Protein 6XO2 (pdb70)

Solvent-accessible surface area: 13518 Å² total; per-residue (Å²): 82,22,8,64,84,51,145,48,69,84,153,128,41,153,43,93,37,29,22,18,75,1,0,67,2,63,32,50,21,0,52,133,19,24,112,26,109,17,74,0,10,0,0,4,2,31,99,6,43,2,24,0,19,40,0,0,3,0,14,1,1,0,23,48,5,61,130,87,28,116,4,129,135,44,40,42,0,2,1,36,15,38,28,21,3,0,3,0,0,0,9,0,2,59,65,45,48,8,74,10,24,0,0,5,3,111,1,30,44,114,63,58,15,115,72,4,91,78,56,61,5,82,36,51,94,17,89,43,97,86,18,138,116,73,78,49,33,87,75,0,76,39,19,1,64,120,37,0,101,134,34,80,59,117,75,110,6,23,44,2,38,25,128,120,30,113,30,10,47,51,0,8,59,62,2,1,0,20,6,0,58,157,81,6,140,30,110,2,40,0,0,0,3,18,24,41,49,12,4,13,23,76,1,0,8,110,29,0,90,96,104,30,104,127,4,89,2,10,20,6,24,28,119,95,169,82,23,33,80,164,120,63,57,21,42,9,27,82,130,53,2,105,86,30,66,125,51,0,29,111,105,23,67,29,110,0,0,72,22,0,0,5,3,0,2,0,0,7,76,8,24,136,60,64,126,23,86,195,84,4,41,0,0,0,0,0,13,1,11,4,145,29,67,119

InterPro domains:
  IPR001926 Tryptophan synthase beta chain-like, PALP domain [PF00291] (18-313)
  IPR036052 Tryptophan synthase beta chain-like, PALP domain superfamily [G3DSA:3.40.50.1100] (18-318)
  IPR036052 Tryptophan synthase beta chain-like, PALP domain superfamily [G3DSA:3.40.50.1100] (53-162)
  IPR036052 Tryptophan synthase beta chain-like, PALP domain superfamily [SSF53686] (7-319)
  IPR050214 Cysteine synthase/Cystathionine beta-synthase [PTHR10314] (15-318)

B-factor: mean 33.14, std 12.73, range [18.69, 103.15]

Organism: Tetranychus urticae (NCBI:txid32264)

Foldseek 3Di:
DLFFPDPDDVPPDDDPFLLVQQFPFDWAWLCQLPVDDATEIEGQQCSRPLGFNLLLLLLQVVVVCVVVVNADQQFAEEEEDLDDNLLNVLRNCLVRNHAYEYEYEPLEDVLSCVSNVVSRYNYHHFYADPAHNVGHDPVSSVRRVVVRVVVCVVRVGHYDDLLPDPSNLVSQLRGVQVSVCVNVVNAAQEEEAFDQSCSNQVNNVVNNCVSPVNRHYEHQAEPCPRGHDDPHYFYDYLVQLVVQCVVCCVRPVARADSRQSSFVSRQVCVRVVPPTDGNHYYYYYRGGGNVSDD

Nearest PDB structures (foldseek):
  6xo2-assembly1_A-2  TM=1.003E+00  e=3.718E-68  Tetranychus urticae
  5xeo-assembly1_B  TM=8.778E-01  e=4.259E-27  Fusobacterium nucleatum subsp. nucleatum ATCC 25586
  5xeo-assembly1_A  TM=8.882E-01  e=1.308E-26  Fusobacterium nucleatum subsp. nucleatum ATCC 25586
  3x43-assembly2_F  TM=8.990E-01  e=5.835E-26  Streptomyces lavendulae
  3x44-assembly1_A  TM=8.650E-01  e=2.439E-26  Streptomyces lavendulae

Sequence (294 aa):
QSMTESTVDRINGITPSALDLIGNTPLIALDRLWPGPGRLLAKCEFLNPTASLKDRSSYYMIAKAKESGQLKDGESVIEVTSGNQGGGIACVTAVMGHPFTVTMSKGNSPQRAIMMNALGANVILVDQVVTGKPGNVTADDVAAAEETAMKIREETNAYYVDQFNNPTNCLAHYETTGPEIWRQTNGRIDAFLVGCGTGGCFVGTSKFLKEKNPNVRCFVVEPEGPIAGCTNDSISVSDEEAIEYRKKLLGQKEGLFCGFTTGGNIAAAIKLLKSGQLPKDAWVVTILCDSGLKYP

CATH classification: 3.40.50.1100

Radius of gyration: 19.16 Å; Cα contacts (8 Å, |Δi|>4): 613; chains: 1; bounding box: 40×50×44 Å

Structure (mmCIF, N/CA/C/O backbone):
data_6XO2
#
_entry.id   6XO2
#
_cell.length_a   64.376
_cell.length_b   64.376
_cell.length_c   143.503
_cell.angle_alpha   90.000
_cell.angle_beta   90.000
_cell.angle_gamma   90.000
#
_symmetry.space_group_name_H-M   'P 41 21 2'
#
loop_
_entity.id
_entity.type
_entity.pdbx_description
1 polymer 'Beta-cyanoalanine synthase'
2 non-polymer "PYRIDOXAL-5'-PHOSPHATE"
3 non-polymer 'ACETATE ION'
4 water water
#
loop_
_atom_site.group_PDB
_atom_site.id
_atom_site.type_symbol
_atom_site.label_atom_id
_atom_site.label_alt_id
_atom_site.label_comp_id
_atom_site.label_asym_id
_atom_site.label_entity_id
_atom_site.label_seq_id
_atom_site.pdbx_PDB_ins_code
_atom_site.Cartn_x
_atom_site.Cartn_y
_atom_site.Cartn_z
_atom_site.occupancy
_atom_site.B_iso_or_equiv
_atom_site.auth_seq_id
_atom_site.auth_comp_id
_atom_site.auth_asym_id
_atom_site.auth_atom_id
_atom_site.pdbx_PDB_model_num
ATOM 1 N N . GLN A 1 1 ? 11.057 27.986 35.726 1.00 56.63 -1 GLN A N 1
ATOM 2 C CA . GLN A 1 1 ? 12.066 28.199 34.656 1.00 55.41 -1 GLN A CA 1
ATOM 3 C C . GLN A 1 1 ? 13.124 29.189 35.141 1.00 51.26 -1 GLN A C 1
ATOM 4 O O . GLN A 1 1 ? 12.978 30.384 34.877 1.00 45.22 -1 GLN A O 1
ATOM 10 N N . SER A 1 2 ? 14.204 28.683 35.736 1.00 43.01 0 SER A N 1
ATOM 11 C CA . SER A 1 2 ? 15.261 29.577 36.277 1.00 47.61 0 SER A CA 1
ATOM 12 C C . SER A 1 2 ? 15.918 30.399 35.161 1.00 45.32 0 SER A C 1
ATOM 13 O O . SER A 1 2 ? 16.435 31.469 35.461 1.00 46.13 0 SER A O 1
ATOM 16 N N . MET A 1 3 ? 15.874 29.895 33.932 1.00 45.32 1 MET A N 1
ATOM 17 C CA . MET A 1 3 ? 16.601 30.581 32.838 1.00 47.15 1 MET A CA 1
ATOM 18 C C . MET A 1 3 ? 15.726 31.598 32.099 1.00 50.45 1 MET A C 1
ATOM 19 O O . MET A 1 3 ? 16.291 32.600 31.645 1.00 47.23 1 MET A O 1
ATOM 24 N N . THR A 1 4 ? 14.418 31.346 31.973 1.00 52.12 2 THR A N 1
ATOM 25 C CA . THR A 1 4 ? 13.557 32.247 31.157 1.00 56.21 2 THR A CA 1
ATOM 26 C C . THR A 1 4 ? 12.554 33.058 31.984 1.00 63.16 2 THR A C 1
ATOM 27 O O . THR A 1 4 ? 12.503 34.279 31.795 1.00 61.81 2 THR A O 1
ATOM 31 N N . GLU A 1 5 ? 11.740 32.393 32.800 1.00 68.17 3 GLU A N 1
ATOM 32 C CA . GLU A 1 5 ? 10.719 33.102 33.618 1.00 81.77 3 GLU A CA 1
ATOM 33 C C . GLU A 1 5 ? 11.348 33.466 34.963 1.00 81.26 3 GLU A C 1
ATOM 34 O O . GLU A 1 5 ? 10.876 32.949 35.982 1.00 79.56 3 GLU A O 1
ATOM 36 N N . SER A 1 6 ? 12.327 34.370 34.972 1.00 81.06 4 SER A N 1
ATOM 37 C CA . SER A 1 6 ? 12.995 34.661 36.265 1.00 83.03 4 SER A CA 1
ATOM 38 C C . SER A 1 6 ? 12.923 36.130 36.678 1.00 71.96 4 SER A C 1
ATOM 39 O O . SER A 1 6 ? 13.180 37.011 35.848 1.00 79.22 4 SER A O 1
ATOM 42 N N . THR A 1 7 ? 12.612 36.326 37.956 1.00 58.40 5 THR A N 1
ATOM 43 C CA . THR A 1 7 ? 12.577 37.636 38.645 1.00 52.30 5 THR A CA 1
ATOM 44 C C . THR A 1 7 ? 13.846 37.759 39.498 1.00 40.51 5 THR A C 1
ATOM 45 O O . THR A 1 7 ? 13.919 38.685 40.297 1.00 45.73 5 THR A O 1
ATOM 49 N N . VAL A 1 8 ? 14.786 36.826 39.349 1.00 36.61 6 VAL A N 1
ATOM 50 C CA . VAL A 1 8 ? 16.055 36.862 40.131 1.00 32.42 6 VAL A CA 1
ATOM 51 C C . VAL A 1 8 ? 16.919 38.023 39.637 1.00 31.78 6 VAL A C 1
ATOM 52 O O . VAL A 1 8 ? 17.082 38.163 38.427 1.00 32.23 6 VAL A O 1
ATOM 56 N N . ASP A 1 9 ? 17.470 38.793 40.571 1.00 28.95 7 ASP A N 1
ATOM 57 C CA . ASP A 1 9 ? 18.374 39.925 40.254 1.00 29.94 7 ASP A CA 1
ATOM 58 C C . ASP A 1 9 ? 19.793 39.509 40.663 1.00 28.59 7 ASP A C 1
ATOM 59 O O . ASP A 1 9 ? 20.125 39.675 41.825 1.00 26.92 7 ASP A O 1
ATOM 64 N N . ARG A 1 10 ? 20.581 38.968 39.728 1.00 26.92 8 ARG A N 1
ATOM 65 C CA . ARG A 1 10 ? 21.925 38.456 40.060 1.00 25.70 8 ARG A CA 1
ATOM 66 C C . ARG A 1 10 ? 22.850 39.552 40.450 1.00 27.35 8 ARG A C 1
ATOM 67 O O . ARG A 1 10 ? 23.689 39.313 41.348 1.00 27.81 8 ARG A O 1
ATOM 75 N N . ILE A 1 11 ? 22.691 40.752 39.862 1.00 26.57 9 ILE A N 1
ATOM 76 C CA . ILE A 1 11 ? 23.630 41.832 40.122 1.00 28.00 9 ILE A CA 1
ATOM 77 C C . ILE A 1 11 ? 23.336 42.405 41.485 1.00 28.52 9 ILE A C 1
ATOM 78 O O . ILE A 1 11 ? 24.274 42.580 42.240 1.00 29.76 9 ILE A O 1
ATOM 83 N N . ASN A 1 12 ? 22.095 42.785 41.784 1.00 27.52 10 ASN A N 1
ATOM 84 C CA . ASN A 1 12 ? 21.790 43.622 42.952 1.00 29.06 10 ASN A CA 1
ATOM 85 C C . ASN A 1 12 ? 20.973 42.894 44.003 1.00 27.65 10 ASN A C 1
ATOM 86 O O . ASN A 1 12 ? 20.613 43.550 45.027 1.00 27.71 10 ASN A O 1
ATOM 91 N N . GLY A 1 13 ? 20.694 41.607 43.817 1.00 25.88 11 GLY A N 1
ATOM 92 C CA . GLY A 1 13 ? 19.960 40.864 44.808 1.00 26.70 11 GLY A CA 1
ATOM 93 C C . GLY A 1 13 ? 20.562 39.495 45.088 1.00 25.09 11 GLY A C 1
ATOM 94 O O . GLY A 1 13 ? 21.774 39.329 44.846 1.00 24.95 11 GLY A O 1
ATOM 95 N N . ILE A 1 14 ? 19.725 38.609 45.585 1.00 24.75 12 ILE A N 1
ATOM 96 C CA . ILE A 1 14 ? 20.162 37.264 46.017 1.00 24.73 12 ILE A CA 1
ATOM 97 C C . ILE A 1 14 ? 19.853 36.267 44.917 1.00 25.86 12 ILE A C 1
ATOM 98 O O . ILE A 1 14 ? 18.721 36.212 44.452 1.00 26.85 12 ILE A O 1
ATOM 103 N N . THR A 1 15 ? 20.819 35.407 44.625 1.00 22.32 13 THR A N 1
ATOM 104 C CA . THR A 1 15 ? 20.664 34.278 43.705 1.00 22.89 13 THR A CA 1
ATOM 105 C C . THR A 1 15 ? 20.215 33.048 44.512 1.00 23.17 13 THR A C 1
ATOM 106 O O . THR A 1 15 ? 20.921 32.605 45.439 1.00 22.72 13 THR A O 1
ATOM 110 N N . PRO A 1 16 ? 18.987 32.488 44.318 1.00 22.42 14 PRO A N 1
ATOM 111 C CA . PRO A 1 16 ? 18.469 31.472 45.206 1.00 23.20 14 PRO A CA 1
ATOM 112 C C . PRO A 1 16 ? 19.259 30.147 45.212 1.00 22.57 14 PRO A C 1
ATOM 113 O O . PRO A 1 16 ? 19.305 29.475 46.233 1.00 25.46 14 PRO A O 1
ATOM 117 N N . SER A 1 17 ? 19.773 29.699 44.058 1.00 22.51 15 SER A N 1
ATOM 118 C CA . SER A 1 17 ? 20.592 28.468 43.982 1.00 21.29 15 SER A CA 1
ATOM 119 C C . SER A 1 17 ? 21.493 28.522 42.721 1.00 19.81 15 SER A C 1
ATOM 120 O O . SER A 1 17 ? 21.346 29.443 41.897 1.00 20.91 15 SER A O 1
ATOM 123 N N . ALA A 1 18 ? 22.310 27.510 42.568 1.00 19.72 16 ALA A N 1
ATOM 124 C CA . ALA A 1 18 ? 23.210 27.430 41.381 1.00 21.25 16 ALA A CA 1
ATOM 125 C C . ALA A 1 18 ? 22.394 27.318 40.108 1.00 21.04 16 ALA A C 1
ATOM 126 O O . ALA A 1 18 ? 22.909 27.741 39.048 1.00 20.46 16 ALA A O 1
ATOM 128 N N . LEU A 1 19 ? 21.159 26.833 40.151 1.00 21.62 17 LEU A N 1
ATOM 129 C CA . LEU A 1 19 ? 20.321 26.811 38.937 1.00 22.71 17 LEU A CA 1
ATOM 130 C C . LEU A 1 19 ? 20.152 28.216 38.367 1.00 22.62 17 LEU A C 1
ATOM 131 O O . LEU A 1 19 ? 20.091 28.370 37.113 1.00 23.52 17 LEU A O 1
ATOM 136 N N . ASP A 1 20 ? 20.058 29.228 39.192 1.00 21.56 18 ASP A N 1
ATOM 137 C CA . ASP A 1 20 ? 19.865 30.636 38.778 1.00 23.69 18 ASP A CA 1
ATOM 138 C C . ASP A 1 20 ? 21.180 31.228 38.255 1.00 24.02 18 ASP A C 1
ATOM 139 O O . ASP A 1 20 ? 21.132 32.340 37.756 1.00 25.38 18 ASP A O 1
ATOM 144 N N . LEU A 1 21 ? 22.301 30.525 38.361 1.00 21.25 19 LEU A N 1
ATOM 145 C CA . LEU A 1 21 ? 23.588 30.954 37.777 1.00 21.52 19 LEU A CA 1
ATOM 146 C C . LEU A 1 21 ? 23.643 30.529 36.305 1.00 22.06 19 LEU A C 1
ATOM 147 O O . LEU A 1 21 ? 24.627 30.869 35.647 1.00 22.46 19 LEU A O 1
ATOM 152 N N . ILE A 1 22 ? 22.807 29.612 35.875 1.00 21.66 20 ILE A N 1
ATOM 153 C CA . ILE A 1 22 ? 22.909 29.046 34.511 1.00 20.74 20 ILE A CA 1
ATOM 154 C C . ILE A 1 22 ? 22.287 30.041 33.530 1.00 21.16 20 ILE A C 1
ATOM 155 O O . ILE A 1 22 ? 21.157 30.516 33.732 1.00 23.53 20 ILE A O 1
ATOM 160 N N . GLY A 1 23 ? 22.942 30.266 32.427 1.00 22.89 21 GLY A N 1
ATOM 161 C CA . GLY A 1 23 ? 22.408 31.153 31.367 1.00 23.51 21 GLY A CA 1
ATOM 162 C C . GLY A 1 23 ? 22.453 32.619 31.739 1.00 22.40 21 GLY A C 1
ATOM 163 O O . GLY A 1 23 ? 23.108 33.012 32.754 1.00 21.23 21 GLY A O 1
ATOM 164 N N . ASN A 1 24 ? 21.866 33.463 30.929 1.00 22.89 22 ASN A N 1
ATOM 165 C CA . ASN A 1 24 ? 21.976 34.911 31.021 1.00 23.48 22 ASN A CA 1
ATOM 166 C C . ASN A 1 24 ? 23.435 35.280 31.156 1.00 22.90 22 ASN A C 1
ATOM 167 O O . ASN A 1 24 ? 23.764 36.149 31.933 1.00 23.02 22 ASN A O 1
ATOM 172 N N . THR A 1 25 ? 24.289 34.666 30.355 1.00 21.23 23 THR A N 1
ATOM 173 C CA . THR A 1 25 ? 25.715 34.887 30.408 1.00 20.61 23 THR A CA 1
ATOM 174 C C . THR A 1 25 ? 26.055 36.180 29.679 1.00 20.85 23 THR A C 1
ATOM 175 O O . THR A 1 25 ? 25.340 36.646 28.765 1.00 20.69 23 THR A O 1
ATOM 179 N N . PRO A 1 26 ? 27.210 36.780 29.991 1.00 21.23 24 PRO A N 1
ATOM 180 C CA . PRO A 1 26 ? 27.623 38.002 29.288 1.00 20.37 24 PRO A CA 1
ATOM 181 C C . PRO A 1 26 ? 27.854 37.810 27.790 1.00 21.61 24 PRO A C 1
ATOM 182 O O . PRO A 1 26 ? 28.266 36.721 27.393 1.00 21.47 24 PRO A O 1
ATOM 186 N N . LEU A 1 27 ? 27.572 38.832 27.012 1.00 20.39 25 LEU A N 1
ATOM 187 C CA . LEU A 1 27 ? 27.946 38.875 25.580 1.00 20.44 25 LEU A CA 1
ATOM 188 C C . LEU A 1 27 ? 29.074 39.878 25.503 1.00 21.99 25 LEU A C 1
ATOM 189 O O . LEU A 1 27 ? 28.839 41.085 25.717 1.00 22.44 25 LEU A O 1
ATOM 194 N N . ILE A 1 28 ? 30.297 39.406 25.290 1.00 20.58 26 ILE A N 1
ATOM 195 C CA . ILE A 1 28 ? 31.508 40.231 25.327 1.00 19.09 26 ILE A CA 1
ATOM 196 C C . ILE A 1 28 ? 31.888 40.657 23.924 1.00 20.81 26 ILE A C 1
ATOM 197 O O . ILE A 1 28 ? 31.777 39.863 22.942 1.00 21.14 26 ILE A O 1
ATOM 202 N N . ALA A 1 29 ? 32.309 41.900 23.835 1.00 21.31 27 ALA A N 1
ATOM 203 C CA . ALA A 1 29 ? 32.828 42.441 22.576 1.00 21.31 27 ALA A CA 1
ATOM 204 C C . ALA A 1 29 ? 34.308 42.162 22.489 1.00 24.12 27 ALA A C 1
ATOM 205 O O . ALA A 1 29 ? 35.086 42.589 23.363 1.00 24.30 27 ALA A O 1
ATOM 207 N N . LEU A 1 30 ? 34.746 41.444 21.458 1.00 22.91 28 LEU A N 1
ATOM 208 C CA . LEU A 1 30 ? 36.187 41.084 21.333 1.00 22.45 28 LEU A CA 1
ATOM 209 C C . LEU A 1 30 ? 36.907 42.121 20.466 1.00 24.14 28 LEU A C 1
ATOM 210 O O . LEU A 1 30 ? 37.451 41.814 19.424 1.00 22.68 28 LEU A O 1
ATOM 215 N N . ASP A 1 31 ? 36.896 43.369 20.947 1.00 22.47 29 ASP A N 1
ATOM 216 C CA . ASP A 1 31 ? 37.255 44.561 20.132 1.00 22.83 29 ASP A CA 1
ATOM 217 C C . ASP A 1 31 ? 38.779 44.721 20.045 1.00 23.61 29 ASP A C 1
ATOM 218 O O . ASP A 1 31 ? 39.232 45.507 19.206 1.00 27.12 29 ASP A O 1
ATOM 223 N N . ARG A 1 32 ? 39.536 44.034 20.904 1.00 22.53 30 ARG A N 1
ATOM 224 C CA . ARG A 1 32 ? 41.005 44.045 20.805 1.00 24.31 30 ARG A CA 1
ATOM 225 C C . ARG A 1 32 ? 41.453 42.946 19.823 1.00 25.42 30 ARG A C 1
ATOM 226 O O . ARG A 1 32 ? 42.394 43.190 18.999 1.00 27.90 30 ARG A O 1
ATOM 234 N N . LEU A 1 33 ? 40.876 41.756 19.918 1.00 24.55 31 LEU A N 1
ATOM 235 C CA . LEU A 1 33 ? 41.169 40.672 18.958 1.00 25.77 31 LEU A CA 1
ATOM 236 C C . LEU A 1 33 ? 40.719 41.094 17.560 1.00 25.88 31 LEU A C 1
ATOM 237 O O . LEU A 1 33 ? 41.423 40.822 16.564 1.00 27.30 31 LEU A O 1
ATOM 242 N N . TRP A 1 34 ? 39.548 41.714 17.482 1.00 25.03 32 TRP A N 1
ATOM 243 C CA . TRP A 1 34 ? 39.046 42.163 16.161 1.00 25.76 32 TRP A CA 1
ATOM 244 C C . TRP A 1 34 ? 38.723 43.654 16.207 1.00 26.99 32 TRP A C 1
ATOM 245 O O . TRP A 1 34 ? 37.662 44.022 16.688 1.00 27.14 32 TRP A O 1
ATOM 256 N N . PRO A 1 35 ? 39.623 44.512 15.702 1.00 30.14 33 PRO A N 1
ATOM 257 C CA . PRO A 1 35 ? 39.469 45.951 15.827 1.00 30.19 33 PRO A CA 1
ATOM 258 C C . PRO A 1 35 ? 38.573 46.589 14.752 1.00 34.21 33 PRO A C 1
ATOM 259 O O . PRO A 1 35 ? 38.427 47.766 14.769 1.00 36.98 33 PRO A O 1
ATOM 263 N N . GLY A 1 36 ? 38.008 45.776 13.861 1.00 31.79 34 GLY A N 1
ATOM 264 C CA . GLY A 1 36 ? 37.123 46.275 12.793 1.00 32.26 34 GLY A CA 1
ATOM 265 C C . GLY A 1 36 ? 37.729 46.014 11.429 1.00 35.33 34 GLY A C 1
ATOM 266 O O . GLY A 1 36 ? 38.877 45.564 11.381 1.00 35.30 34 GLY A O 1
ATOM 267 N N . PRO A 1 37 ? 37.010 46.270 10.316 1.00 35.02 35 PRO A N 1
ATOM 268 C CA . PRO A 1 37 ? 35.634 46.748 10.365 1.00 35.08 35 PRO A CA 1
ATOM 269 C C . PRO A 1 37 ? 34.624 45.613 10.583 1.00 32.46 35 PRO A C 1
ATOM 270 O O . PRO A 1 37 ? 34.972 44.478 10.457 1.00 32.60 35 PRO A O 1
ATOM 274 N N . GLY A 1 38 ? 33.454 45.967 11.132 1.00 33.79 36 GLY A N 1
ATOM 275 C CA . GLY A 1 38 ? 32.507 45.009 11.709 1.00 31.58 36 GLY A CA 1
ATOM 276 C C . GLY A 1 38 ? 32.964 44.665 13.128 1.00 29.77 36 GLY A C 1
ATOM 277 O O . GLY A 1 38 ? 33.996 45.224 13.616 1.00 30.34 36 GLY A O 1
ATOM 278 N N . ARG A 1 39 ? 32.158 43.858 13.802 1.00 24.72 37 ARG A N 1
ATOM 279 C CA . ARG A 1 39 ? 32.372 43.578 15.230 1.00 25.36 37 ARG A CA 1
ATOM 280 C C . ARG A 1 39 ? 32.244 42.096 15.501 1.00 24.71 37 ARG A C 1
ATOM 281 O O . ARG A 1 39 ? 31.357 41.410 14.935 1.00 23.49 37 ARG A O 1
ATOM 289 N N . LEU A 1 40 ? 33.104 41.608 16.393 1.00 22.86 38 LEU A N 1
ATOM 290 C CA . LEU A 1 40 ? 33.019 40.209 16.867 1.00 22.77 38 LEU A CA 1
ATOM 291 C C . LEU A 1 40 ? 32.545 40.218 18.322 1.00 22.01 38 LEU A C 1
ATOM 292 O O . LEU A 1 40 ? 33.173 40.882 19.130 1.00 23.55 38 LEU A O 1
ATOM 297 N N . LEU A 1 41 ? 31.469 39.491 18.602 1.00 21.18 39 LEU A N 1
ATOM 298 C CA . LEU A 1 41 ? 30.969 39.360 19.992 1.00 21.60 39 LEU A CA 1
ATOM 299 C C . LEU A 1 41 ? 30.777 37.878 20.316 1.00 21.26 39 LEU A C 1
ATOM 300 O O . LEU A 1 41 ? 30.632 37.091 19.394 1.00 21.44 39 LEU A O 1
ATOM 305 N N . ALA A 1 42 ? 30.858 37.521 21.596 1.00 20.12 40 ALA A N 1
ATOM 306 C CA . ALA A 1 42 ? 30.776 36.087 21.933 1.00 19.72 40 ALA A CA 1
ATOM 307 C C . ALA A 1 42 ? 30.124 35.914 23.302 1.00 20.96 40 ALA A C 1
ATOM 308 O O . ALA A 1 42 ? 30.359 36.720 24.187 1.00 20.48 40 ALA A O 1
ATOM 310 N N . LYS A 1 43 ? 29.362 34.838 23.424 1.00 19.80 41 LYS A N 1
ATOM 311 C CA . LYS A 1 43 ? 28.690 34.487 24.690 1.00 19.06 41 LYS A CA 1
ATOM 312 C C . LYS A 1 43 ? 29.720 33.833 25.597 1.00 18.70 41 LYS A C 1
ATOM 313 O O . LYS A 1 43 ? 30.372 32.832 25.247 1.00 20.39 41 LYS A O 1
ATOM 319 N N . CYS A 1 44 ? 29.691 34.269 26.842 1.00 18.84 42 CYS A N 1
ATOM 320 C CA . CYS A 1 44 ? 30.657 33.831 27.877 1.00 20.26 42 CYS A CA 1
ATOM 321 C C . CYS A 1 44 ? 30.102 32.608 28.583 1.00 20.52 42 CYS A C 1
ATOM 322 O O . CYS A 1 44 ? 29.801 32.664 29.802 1.00 19.16 42 CYS A O 1
ATOM 325 N N . GLU A 1 45 ? 30.073 31.457 27.907 1.00 20.26 43 GLU A N 1
ATOM 326 C CA . GLU A 1 45 ? 29.433 30.244 28.463 1.00 21.50 43 GLU A CA 1
ATOM 327 C C . GLU A 1 45 ? 30.356 29.621 29.468 1.00 20.83 43 GLU A C 1
ATOM 328 O O . GLU A 1 45 ? 29.876 28.755 30.281 1.00 20.85 43 GLU A O 1
ATOM 334 N N . PHE A 1 46 ? 31.629 30.044 29.539 1.00 19.70 44 PHE A N 1
ATOM 335 C CA . PHE A 1 46 ? 32.555 29.575 30.613 1.00 19.99 44 PHE A CA 1
ATOM 336 C C . PHE A 1 46 ? 32.171 30.148 31.969 1.00 21.07 44 PHE A C 1
ATOM 337 O O . PHE A 1 46 ? 32.799 29.737 32.947 1.00 22.76 44 PHE A O 1
ATOM 345 N N . LEU A 1 47 ? 31.228 31.061 32.033 1.00 20.61 45 LEU A N 1
ATOM 346 C CA . LEU A 1 47 ? 30.744 31.655 33.295 1.00 20.27 45 LEU A CA 1
ATOM 347 C C . LEU A 1 47 ? 29.489 30.990 33.796 1.00 22.53 45 LEU A C 1
ATOM 348 O O . LEU A 1 47 ? 28.965 31.419 34.878 1.00 22.38 45 LEU A O 1
ATOM 353 N N . ASN A 1 48 ? 29.041 29.907 33.198 1.00 21.57 46 ASN A N 1
ATOM 354 C CA . ASN A 1 48 ? 28.035 29.018 33.804 1.00 19.89 46 ASN A CA 1
ATOM 355 C C . ASN A 1 48 ? 28.695 28.382 35.033 1.00 19.10 46 ASN A C 1
ATOM 356 O O . ASN A 1 48 ? 29.908 28.353 35.187 1.00 20.36 46 ASN A O 1
ATOM 361 N N . PRO A 1 49 ? 27.894 27.888 35.990 1.00 19.02 47 PRO A N 1
ATOM 362 C CA . PRO A 1 49 ? 28.492 27.355 37.235 1.00 19.96 47 PRO A CA 1
ATOM 363 C C . PRO A 1 49 ? 29.391 26.149 37.139 1.00 21.17 47 PRO A C 1
ATOM 364 O O . PRO A 1 49 ? 30.249 26.011 38.041 1.00 22.20 47 PRO A O 1
ATOM 368 N N . THR A 1 50 ? 29.376 25.359 36.069 1.00 20.28 48 THR A N 1
ATOM 369 C CA . THR A 1 50 ? 30.363 24.313 35.871 1.00 19.08 48 THR A CA 1
ATOM 370 C C . THR A 1 50 ? 31.346 24.659 34.741 1.00 19.36 48 THR A C 1
ATOM 371 O O . THR A 1 50 ? 32.113 23.798 34.294 1.00 20.83 48 THR A O 1
ATOM 375 N N . ALA A 1 51 ? 31.284 25.910 34.273 1.00 19.89 49 ALA A N 1
ATOM 376 C CA . ALA A 1 51 ? 32.266 26.506 33.376 1.00 19.45 49 ALA A CA 1
ATOM 377 C C . ALA A 1 51 ? 32.154 25.938 31.950 1.00 19.94 49 ALA A C 1
ATOM 378 O O . ALA A 1 51 ? 33.146 26.007 31.188 1.00 20.77 49 ALA A O 1
ATOM 380 N N . SER A 1 52 ? 30.956 25.554 31.569 1.00 20.64 50 SER A N 1
ATOM 381 C CA . SER A 1 52 ? 30.690 25.273 30.139 1.00 19.98 50 SER A CA 1
ATOM 382 C C . SER A 1 52 ? 29.241 25.555 29.804 1.00 20.45 50 SER A C 1
ATOM 383 O O . SER A 1 52 ? 28.378 25.598 30.683 1.00 20.36 50 SER A O 1
ATOM 386 N N . LEU A 1 53 ? 28.991 25.636 28.507 1.00 20.29 51 LEU A N 1
ATOM 387 C CA . LEU A 1 53 ? 27.615 25.822 27.968 1.00 20.77 51 LEU A CA 1
ATOM 388 C C . LEU A 1 53 ? 26.701 24.634 28.329 1.00 21.84 51 LEU A C 1
ATOM 389 O O . LEU A 1 53 ? 25.481 24.798 28.212 1.00 21.66 51 LEU A O 1
ATOM 394 N N . LYS A 1 54 ? 27.254 23.508 28.733 1.00 22.11 52 LYS A N 1
ATOM 395 C CA . LYS A 1 54 ? 26.437 22.284 28.960 1.00 23.70 52 LYS A CA 1
ATOM 396 C C . LYS A 1 54 ? 25.510 22.514 30.145 1.00 21.40 52 LYS A C 1
ATOM 397 O O . LYS A 1 54 ? 24.523 21.763 30.288 1.00 22.05 52 LYS A O 1
ATOM 403 N N . ASP A 1 55 ? 25.738 23.518 30.987 1.00 21.07 53 ASP A N 1
ATOM 404 C CA . ASP A 1 55 ? 24.794 23.744 32.094 1.00 20.49 53 ASP A CA 1
ATOM 405 C C . ASP A 1 55 ? 23.363 23.971 31.539 1.00 20.38 53 ASP A C 1
ATOM 406 O O . ASP A 1 55 ? 22.350 23.647 32.169 1.00 19.78 53 ASP A O 1
ATOM 411 N N . ARG A 1 56 ? 23.251 24.633 30.392 1.00 19.31 54 ARG A N 1
ATOM 412 C CA . ARG A 1 56 ? 21.947 24.989 29.804 1.00 20.52 54 ARG A CA 1
ATOM 413 C C . ARG A 1 56 ? 21.130 23.747 29.450 1.00 21.36 54 ARG A C 1
ATOM 414 O O . ARG A 1 56 ? 19.994 23.6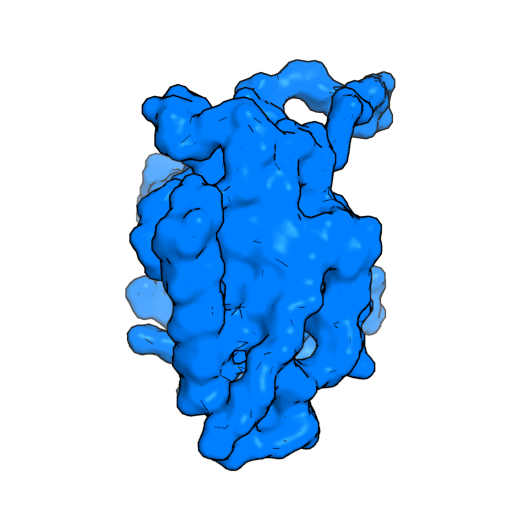02 29.905 1.00 21.39 54 ARG A O 1
ATOM 422 N N . SER A 1 57 ? 21.698 22.888 28.647 1.00 20.10 55 SER A N 1
ATOM 423 C CA . SER A 1 57 ? 21.035 21.643 28.239 1.00 21.91 55 SER A CA 1
ATOM 424 C C . SER A 1 57 ? 20.854 20.695 29.398 1.00 21.00 55 SER A C 1
ATOM 425 O O . SER A 1 57 ? 19.810 20.058 29.453 1.00 21.31 55 SER A O 1
ATOM 428 N N . SER A 1 58 ? 21.801 20.715 30.363 1.00 19.77 56 SER A N 1
ATOM 429 C CA . SER A 1 58 ? 21.669 19.840 31.537 1.00 20.47 56 SER A CA 1
ATOM 430 C C . SER A 1 58 ? 20.425 20.259 32.343 1.00 21.53 56 SER A C 1
ATOM 431 O O . SER A 1 58 ? 19.590 19.409 32.777 1.00 23.26 56 SER A O 1
ATOM 434 N N . TYR A 1 59 ? 20.232 21.563 32.546 1.00 19.87 57 TYR A N 1
ATOM 435 C CA . TYR A 1 59 ? 19.095 22.097 33.309 1.00 21.09 57 TYR A CA 1
ATOM 436 C C . TYR A 1 59 ? 17.802 21.747 32.573 1.00 21.99 57 TYR A C 1
ATOM 437 O O . TYR A 1 59 ? 16.861 21.223 33.118 1.00 22.77 57 TYR A O 1
ATOM 446 N N . TYR A 1 60 ? 17.783 21.998 31.279 1.00 21.31 58 TYR A N 1
ATOM 447 C CA . TYR A 1 60 ? 16.578 21.653 30.472 1.00 22.63 58 TYR A CA 1
ATOM 448 C C . TYR A 1 60 ? 16.241 20.167 30.507 1.00 22.62 58 TYR A C 1
ATOM 449 O O . TYR A 1 60 ? 15.045 19.906 30.653 1.00 23.88 58 TYR A O 1
ATOM 458 N N . MET A 1 61 ? 17.190 19.276 30.277 1.00 23.16 59 MET A N 1
ATOM 459 C CA . MET A 1 61 ? 16.901 17.844 30.188 1.00 23.21 59 MET A CA 1
ATOM 460 C C . MET A 1 61 ? 16.257 17.421 31.523 1.00 24.52 59 MET A C 1
ATOM 461 O O . MET A 1 61 ? 15.213 16.763 31.473 1.00 25.48 59 MET A O 1
ATOM 466 N N . ILE A 1 62 ? 16.841 17.835 32.639 1.00 22.32 60 ILE A N 1
ATOM 467 C CA . ILE A 1 62 ? 16.303 17.385 33.952 1.00 22.07 60 ILE A CA 1
ATOM 468 C C . ILE A 1 62 ? 15.012 18.111 34.252 1.00 23.76 60 ILE A C 1
ATOM 469 O O . ILE A 1 62 ? 14.050 17.446 34.680 1.00 22.86 60 ILE A O 1
ATOM 474 N N . ALA A 1 63 ? 14.950 19.448 34.143 1.00 24.06 61 ALA A N 1
ATOM 475 C CA . ALA A 1 63 ? 13.744 20.226 34.508 1.00 26.17 61 ALA A CA 1
ATOM 476 C C . ALA A 1 63 ? 12.553 19.779 33.639 1.00 26.14 61 ALA A C 1
ATOM 477 O O . ALA A 1 63 ? 11.472 19.639 34.150 1.00 26.19 61 ALA A O 1
ATOM 479 N N . LYS A 1 64 ? 12.757 19.594 32.336 1.00 25.39 62 LYS A N 1
ATOM 480 C CA . LYS A 1 64 ? 11.648 19.157 31.477 1.00 25.52 62 LYS A CA 1
ATOM 481 C C . LYS A 1 64 ? 11.160 17.745 31.876 1.00 26.12 62 LYS A C 1
ATOM 482 O O . LYS A 1 64 ? 9.923 17.505 31.800 1.00 26.15 62 LYS A O 1
ATOM 488 N N . ALA A 1 65 ? 12.057 16.812 32.204 1.00 23.16 63 ALA A N 1
ATOM 489 C CA . ALA A 1 65 ? 11.672 15.456 32.635 1.00 25.29 63 ALA A CA 1
ATOM 490 C C . ALA A 1 65 ? 10.903 15.528 33.950 1.00 24.89 63 ALA A C 1
ATOM 491 O O . ALA A 1 65 ? 10.006 14.713 34.194 1.00 26.18 63 ALA A O 1
ATOM 493 N N . LYS A 1 66 ? 11.236 16.467 34.828 1.00 25.54 64 LYS A N 1
ATOM 494 C CA . LYS A 1 66 ? 10.464 16.632 36.099 1.00 27.09 64 LYS A CA 1
ATOM 495 C C . LYS A 1 66 ? 9.081 17.188 35.760 1.00 27.60 64 LYS A C 1
ATOM 496 O O . LYS A 1 66 ? 8.035 16.740 36.355 1.00 27.64 64 LYS A O 1
ATOM 502 N N . GLU A 1 67 ? 9.028 18.175 34.884 1.00 26.70 65 GLU A N 1
ATOM 503 C CA . GLU A 1 67 ? 7.773 18.886 34.507 1.00 31.93 65 GLU A CA 1
ATOM 504 C C . GLU A 1 67 ? 6.773 17.905 33.896 1.00 31.14 65 GLU A C 1
ATOM 505 O O . GLU A 1 67 ? 5.570 17.978 34.226 1.00 31.33 65 GLU A O 1
ATOM 511 N N . SER A 1 68 ? 7.239 16.933 33.140 1.00 29.12 66 SER A N 1
ATOM 512 C CA . SER A 1 68 ? 6.357 15.958 32.450 1.00 30.85 66 SER A CA 1
ATOM 513 C C . SER A 1 68 ? 5.951 14.825 33.396 1.00 31.63 66 SER A C 1
ATOM 514 O O . SER A 1 68 ? 4.994 14.061 33.083 1.00 31.94 66 SER A O 1
ATOM 517 N N . GLY A 1 69 ? 6.598 14.706 34.553 1.00 30.79 67 GLY A N 1
ATOM 518 C CA . GLY A 1 69 ? 6.316 13.616 35.477 1.00 31.71 67 GLY A CA 1
ATOM 519 C C . GLY A 1 69 ? 7.136 12.416 35.168 1.00 28.65 67 GLY A C 1
ATOM 520 O O . GLY A 1 69 ? 7.015 11.390 35.894 1.00 33.79 67 GLY A O 1
ATOM 521 N N . GLN A 1 70 ? 7.968 12.457 34.155 1.00 28.39 68 GLN A N 1
ATOM 522 C CA . GLN A 1 70 ? 8.842 11.299 33.893 1.00 29.46 68 GLN A CA 1
ATOM 523 C C . GLN A 1 70 ? 9.908 11.061 34.972 1.00 32.18 68 GLN A C 1
ATOM 524 O O . GLN A 1 70 ? 10.215 9.888 35.342 1.00 34.00 68 GLN A O 1
ATOM 530 N N . LEU A 1 71 ? 10.524 12.120 35.453 1.00 27.76 69 LEU A N 1
ATOM 531 C CA . LEU A 1 71 ? 11.550 11.986 36.510 1.00 26.76 69 LEU A CA 1
ATOM 532 C C . LEU A 1 71 ? 10.872 12.389 37.835 1.00 26.79 69 LEU A C 1
ATOM 533 O O . LEU A 1 71 ? 10.425 13.515 37.996 1.00 26.69 69 LEU A O 1
ATOM 538 N N . LYS A 1 72 ? 10.730 11.443 38.735 1.00 26.72 70 LYS A N 1
ATOM 539 C CA . LYS A 1 72 ? 10.024 11.683 40.004 1.00 28.24 70 LYS A CA 1
ATOM 540 C C . LYS A 1 72 ? 11.001 12.317 40.972 1.00 25.67 70 LYS A C 1
ATOM 541 O O . LYS A 1 72 ? 12.206 12.136 40.831 1.00 25.77 70 LYS A O 1
ATOM 547 N N . ASP A 1 73 ? 10.453 12.889 42.056 1.00 27.39 71 ASP A N 1
ATOM 548 C CA . ASP A 1 73 ? 11.245 13.485 43.151 1.00 28.02 71 ASP A CA 1
ATOM 549 C C . ASP A 1 73 ? 12.198 12.436 43.684 1.00 27.46 71 ASP A C 1
ATOM 550 O O . ASP A 1 73 ? 11.684 11.416 44.161 1.00 29.07 71 ASP A O 1
ATOM 555 N N . GLY A 1 74 ? 13.480 12.753 43.794 1.00 24.36 72 GLY A N 1
ATOM 556 C CA . GLY A 1 74 ? 14.528 11.894 44.375 1.00 24.57 72 GLY A CA 1
ATOM 557 C C . GLY A 1 74 ? 14.856 10.654 43.589 1.00 23.97 72 GLY A C 1
ATOM 558 O O . GLY A 1 74 ? 15.736 9.880 44.039 1.00 28.08 72 GLY A O 1
ATOM 559 N N . GLU A 1 75 ? 14.325 10.542 42.352 1.00 25.53 73 GLU A N 1
ATOM 560 C CA . GLU A 1 75 ? 14.632 9.399 41.492 1.00 26.23 73 GLU A CA 1
ATOM 561 C C . GLU A 1 75 ? 16.089 9.501 41.022 1.00 24.63 73 GLU A C 1
ATOM 562 O O . GLU A 1 75 ? 16.588 10.645 40.713 1.00 23.18 73 GLU A O 1
ATOM 568 N N . SER A 1 76 ? 16.770 8.355 40.936 1.00 24.56 74 SER A N 1
ATOM 569 C CA . SER A 1 76 ? 18.151 8.254 40.396 1.00 24.35 74 SER A CA 1
ATOM 570 C C . SER A 1 76 ? 18.220 8.680 38.922 1.00 23.08 74 SER A C 1
ATOM 571 O O . SER A 1 76 ? 17.270 8.417 38.172 1.00 23.95 74 SER A O 1
ATOM 574 N N . VAL A 1 77 ? 19.359 9.264 38.543 1.00 23.56 75 VAL A N 1
ATOM 575 C CA . VAL A 1 77 ? 19.703 9.688 37.169 1.00 22.73 75 VAL A CA 1
ATOM 576 C C . VAL A 1 77 ? 21.005 8.999 36.810 1.00 23.97 75 VAL A C 1
ATOM 577 O O . VAL A 1 77 ? 21.914 8.879 37.655 1.00 23.68 75 VAL A O 1
ATOM 581 N N . ILE A 1 78 ? 21.161 8.604 35.556 1.00 23.43 76 ILE A N 1
ATOM 582 C CA . ILE A 1 78 ? 22.424 7.938 35.106 1.00 23.98 76 ILE A CA 1
ATOM 583 C C . ILE A 1 78 ? 22.812 8.479 33.740 1.00 23.19 76 ILE A C 1
ATOM 584 O O . ILE A 1 78 ? 21.889 8.825 32.927 1.00 24.14 76 ILE A O 1
ATOM 589 N N . GLU A 1 79 ? 24.114 8.570 33.477 1.00 23.87 77 GLU A N 1
ATOM 590 C CA . GLU A 1 79 ? 24.668 9.067 32.195 1.00 25.93 77 GLU A CA 1
ATOM 591 C C . GLU A 1 79 ? 25.976 8.313 31.925 1.00 26.85 77 GLU A C 1
ATOM 592 O O . GLU A 1 79 ? 26.654 7.963 32.885 1.00 27.29 77 GLU A O 1
ATOM 598 N N . VAL A 1 80 ? 26.325 8.111 30.656 1.00 25.82 78 VAL A N 1
ATOM 599 C CA . VAL A 1 80 ? 27.718 7.714 30.303 1.00 26.39 78 VAL A CA 1
ATOM 600 C C . VAL A 1 80 ? 28.408 8.945 29.711 1.00 27.05 78 VAL A C 1
ATOM 601 O O . VAL A 1 80 ? 27.924 9.459 28.718 1.00 28.95 78 VAL A O 1
ATOM 605 N N . THR A 1 81 ? 29.503 9.382 30.325 1.00 27.63 79 THR A N 1
ATOM 606 C CA . THR A 1 81 ? 30.100 10.690 29.961 1.00 29.09 79 THR A CA 1
ATOM 607 C C . THR A 1 81 ? 31.473 10.820 30.614 1.00 30.20 79 THR A C 1
ATOM 608 O O . THR A 1 81 ? 31.606 10.444 31.773 1.00 28.15 79 THR A O 1
ATOM 612 N N . SER A 1 82 ? 32.431 11.372 29.876 1.00 29.22 80 SER A N 1
ATOM 613 C CA . SER A 1 82 ? 33.707 11.835 30.491 1.00 30.48 80 SER A CA 1
ATOM 614 C C . SER A 1 82 ? 33.913 13.335 30.290 1.00 31.96 80 SER A C 1
ATOM 615 O O . SER A 1 82 ? 35.041 13.881 30.569 1.00 30.94 80 SER A O 1
ATOM 618 N N . GLY A 1 83 ? 32.865 14.027 29.882 1.00 32.40 81 GLY A N 1
ATOM 619 C CA . GLY A 1 83 ? 33.011 15.436 29.476 1.00 29.62 81 GLY A CA 1
ATOM 620 C C . GLY A 1 83 ? 32.132 16.419 30.220 1.00 26.21 81 GLY A C 1
ATOM 621 O O . GLY A 1 83 ? 31.608 16.187 31.331 1.00 26.83 81 GLY A O 1
ATOM 622 N N . ASN A 1 84 ? 31.965 17.565 29.599 1.00 25.17 82 ASN A N 1
ATOM 623 C CA . ASN A 1 84 ? 31.247 18.737 30.171 1.00 22.95 82 ASN A CA 1
ATOM 624 C C . ASN A 1 84 ? 29.828 18.374 30.524 1.00 23.92 82 ASN A C 1
ATOM 625 O O . ASN A 1 84 ? 29.314 18.957 31.466 1.00 23.01 82 ASN A O 1
ATOM 630 N N . GLN A 1 85 ? 29.173 17.490 29.745 1.00 23.06 83 GLN A N 1
ATOM 631 C CA . GLN A 1 85 ? 27.734 17.235 30.030 1.00 21.26 83 GLN A CA 1
ATOM 632 C C . GLN A 1 85 ? 27.563 16.639 31.434 1.00 22.69 83 GLN A C 1
ATOM 633 O O . GLN A 1 85 ? 26.616 16.998 32.128 1.00 22.96 83 GLN A O 1
ATOM 639 N N . GLY A 1 86 ? 28.492 15.783 31.834 1.00 23.80 84 GLY A N 1
ATOM 640 C CA . GLY A 1 86 ? 28.422 15.124 33.146 1.00 22.35 84 GLY A CA 1
ATOM 641 C C . GLY A 1 86 ? 28.584 16.141 34.241 1.00 22.33 84 GLY A C 1
ATOM 642 O O . GLY A 1 86 ? 27.878 16.003 35.256 1.00 21.85 84 GLY A O 1
ATOM 643 N N . GLY A 1 87 ? 29.444 17.114 34.088 1.00 22.90 85 GLY A N 1
ATOM 644 C CA . GLY A 1 87 ? 29.598 18.167 35.118 1.00 21.91 85 GLY A CA 1
ATOM 645 C C . GLY A 1 87 ? 28.282 18.922 35.288 1.00 21.98 85 GLY A C 1
ATOM 646 O O . GLY A 1 87 ? 27.817 19.220 36.406 1.00 21.83 85 GLY A O 1
ATOM 647 N N . GLY A 1 88 ? 27.628 19.299 34.182 1.00 20.55 86 GLY A N 1
ATOM 648 C CA . GLY A 1 88 ? 26.380 20.025 34.182 1.00 21.97 86 GLY A CA 1
ATOM 649 C C . GLY A 1 88 ? 25.257 19.248 34.830 1.00 20.10 86 GLY A C 1
ATOM 650 O O . GLY A 1 88 ? 24.524 19.748 35.652 1.00 19.81 86 GLY A O 1
ATOM 651 N N . ILE A 1 89 ? 25.130 17.974 34.462 1.00 20.10 87 ILE A N 1
ATOM 652 C CA . ILE A 1 89 ? 24.095 17.102 35.057 1.00 20.82 87 ILE A CA 1
ATOM 653 C C . ILE A 1 89 ? 24.404 16.897 36.549 1.00 19.28 87 ILE A C 1
ATOM 654 O O . ILE A 1 89 ? 23.474 16.969 37.371 1.00 21.80 87 ILE A O 1
ATOM 659 N N . ALA A 1 90 ? 25.681 16.782 36.908 1.00 19.76 88 ALA A N 1
ATOM 660 C CA . ALA A 1 90 ? 26.034 16.609 38.359 1.00 20.53 88 ALA A CA 1
ATOM 661 C C . ALA A 1 90 ? 25.591 17.835 39.123 1.00 21.23 88 ALA A C 1
ATOM 662 O O . ALA A 1 90 ? 24.997 17.743 40.210 1.00 19.96 88 ALA A O 1
ATOM 664 N N . CYS A 1 91 ? 25.829 19.010 38.605 1.00 19.85 89 CYS A N 1
ATOM 665 C CA . CYS A 1 91 ? 25.445 20.290 39.253 1.00 19.82 89 CYS A CA 1
ATOM 666 C C . CYS A 1 91 ? 23.939 20.344 39.448 1.00 19.91 89 CYS A C 1
ATOM 667 O O . CYS A 1 91 ? 23.414 20.592 40.526 1.00 21.11 89 CYS A O 1
ATOM 670 N N . VAL A 1 92 ? 23.151 20.147 38.397 1.00 20.26 90 VAL A N 1
ATOM 671 C CA . VAL A 1 92 ? 21.699 20.291 38.449 1.00 20.80 90 VAL A CA 1
ATOM 672 C C . VAL A 1 92 ? 21.095 19.224 39.385 1.00 21.38 90 VAL A C 1
ATOM 673 O O . VAL A 1 92 ? 20.244 19.520 40.169 1.00 22.28 90 VAL A O 1
ATOM 677 N N . THR A 1 93 ? 21.563 17.995 39.287 1.00 20.73 91 THR A N 1
ATOM 678 C CA . THR A 1 93 ? 21.015 16.907 40.148 1.00 21.15 91 THR A CA 1
ATOM 679 C C . THR A 1 93 ? 21.423 17.145 41.592 1.00 23.58 91 THR A C 1
ATOM 680 O O . THR A 1 93 ? 20.622 16.819 42.531 1.00 23.98 91 THR A O 1
ATOM 684 N N . ALA A 1 94 ? 22.598 17.692 41.834 1.00 21.66 92 ALA A N 1
ATOM 685 C CA . ALA A 1 94 ? 22.976 18.032 43.239 1.00 22.79 92 ALA A CA 1
ATOM 686 C C . ALA A 1 94 ? 21.942 18.993 43.824 1.00 23.00 92 ALA A C 1
ATOM 687 O O . ALA A 1 94 ? 21.446 18.766 44.970 1.00 24.51 92 ALA A O 1
ATOM 689 N N . VAL A 1 95 ? 21.660 20.089 43.120 1.00 23.64 93 VAL A N 1
ATOM 690 C CA . VAL A 1 95 ? 20.752 21.112 43.666 1.00 21.99 93 VAL A CA 1
ATOM 691 C C . VAL A 1 95 ? 19.357 20.513 43.813 1.00 23.73 93 VAL A C 1
ATOM 692 O O . VAL A 1 95 ? 18.678 20.770 44.815 1.00 26.73 93 VAL A O 1
ATOM 696 N N . MET A 1 96 ? 18.914 19.749 42.835 1.00 23.88 94 MET A N 1
ATOM 697 C CA . MET A 1 96 ? 17.496 19.295 42.771 1.00 25.51 94 MET A CA 1
ATOM 698 C C . MET A 1 96 ? 17.318 18.012 43.596 1.00 25.69 94 MET A C 1
ATOM 699 O O . MET A 1 96 ? 16.150 17.607 43.709 1.00 31.04 94 MET A O 1
ATOM 704 N N . GLY A 1 97 ? 18.347 17.426 44.152 1.00 26.79 95 GLY A N 1
ATOM 705 C CA . GLY A 1 97 ? 18.221 16.279 45.076 1.00 28.31 95 GLY A CA 1
ATOM 706 C C . GLY A 1 97 ? 18.029 14.972 44.339 1.00 29.54 95 GLY A C 1
ATOM 707 O O . GLY A 1 97 ? 17.277 14.094 44.836 1.00 30.12 95 GLY A O 1
ATOM 708 N N . HIS A 1 98 ? 18.643 14.776 43.183 1.00 24.21 96 HIS A N 1
ATOM 709 C CA . HIS A 1 98 ? 18.624 13.473 42.503 1.00 24.23 96 HIS A CA 1
ATOM 710 C C . HIS A 1 98 ? 19.959 12.788 42.642 1.00 23.86 96 HIS A C 1
ATOM 711 O O . HIS A 1 98 ? 20.994 13.348 42.306 1.00 24.58 96 HIS A O 1
ATOM 718 N N . PRO A 1 99 ? 19.988 11.535 43.089 1.00 23.90 97 PRO A N 1
ATOM 719 C CA . PRO A 1 99 ? 21.204 10.747 43.039 1.00 24.14 97 PRO A CA 1
ATOM 720 C C . PRO A 1 99 ? 21.672 10.566 41.608 1.00 25.31 97 PRO A C 1
ATOM 721 O O . PRO A 1 99 ? 20.792 10.332 40.792 1.00 26.92 97 PRO A O 1
ATOM 725 N N . PHE A 1 100 ? 22.980 10.714 41.382 1.00 23.72 98 PHE A N 1
ATOM 726 C CA . PHE A 1 100 ? 23.506 10.717 40.018 1.00 22.44 98 PHE A CA 1
ATOM 727 C C . PHE A 1 100 ? 24.645 9.713 39.953 1.00 23.18 98 PHE A C 1
ATOM 728 O O . PHE A 1 100 ? 25.627 9.792 40.716 1.00 24.34 98 PHE A O 1
ATOM 736 N N . THR A 1 101 ? 24.572 8.855 38.941 1.00 23.06 99 THR A N 1
ATOM 737 C CA . THR A 1 101 ? 25.609 7.857 38.630 1.00 23.86 99 THR A CA 1
ATOM 738 C C . THR A 1 101 ? 26.105 8.128 37.237 1.00 24.66 99 THR A C 1
ATOM 739 O O . THR A 1 101 ? 25.260 8.342 36.354 1.00 25.54 99 THR A O 1
ATOM 743 N N . VAL A 1 102 ? 27.419 8.112 37.104 1.00 24.68 100 VAL A N 1
ATOM 744 C CA . VAL A 1 102 ? 28.098 8.320 35.792 1.00 26.04 100 VAL A CA 1
ATOM 745 C C . VAL A 1 102 ? 28.937 7.090 35.483 1.00 28.26 100 VAL A C 1
ATOM 746 O O . VAL A 1 102 ? 29.721 6.646 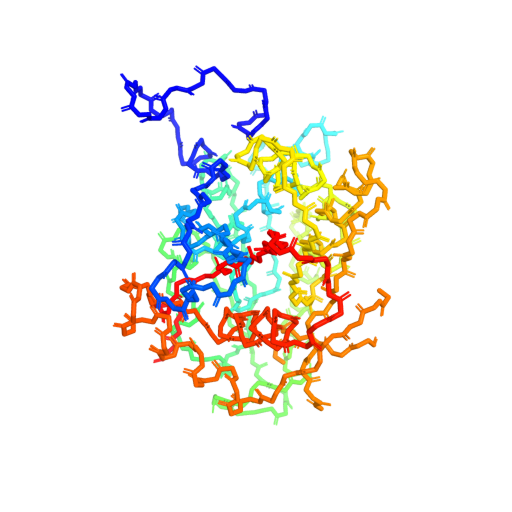36.390 1.00 28.06 100 VAL A O 1
ATOM 750 N N . THR A 1 103 ? 28.923 6.606 34.253 1.00 26.06 101 THR A N 1
ATOM 751 C CA . THR A 1 103 ? 29.949 5.625 33.853 1.00 27.42 101 THR A CA 1
ATOM 752 C C . THR A 1 103 ? 30.896 6.284 32.860 1.00 28.81 101 THR A C 1
ATOM 753 O O . THR A 1 103 ? 30.506 7.155 32.069 1.00 26.96 101 THR A O 1
ATOM 757 N N . MET A 1 104 ? 32.147 5.892 32.948 1.00 27.94 102 MET A N 1
ATOM 758 C CA . MET A 1 104 ? 33.145 6.277 31.920 1.00 28.79 102 MET A CA 1
ATOM 759 C C . MET A 1 104 ? 34.222 5.196 31.854 1.00 30.69 102 MET A C 1
ATOM 760 O O . MET A 1 104 ? 34.353 4.417 32.806 1.00 30.88 102 MET A O 1
ATOM 765 N N . SER A 1 105 ? 34.958 5.146 30.739 1.00 31.20 103 SER A N 1
ATOM 766 C CA . SER A 1 105 ? 36.066 4.190 30.580 1.00 31.26 103 SER A CA 1
ATOM 767 C C . SER A 1 105 ? 37.177 4.439 31.584 1.00 31.19 103 SER A C 1
ATOM 768 O O . SER A 1 105 ? 37.501 5.592 31.825 1.00 31.09 103 SER A O 1
ATOM 771 N N . LYS A 1 106 ? 37.803 3.352 32.045 1.00 35.14 104 LYS A N 1
ATOM 772 C CA . LYS A 1 106 ? 38.979 3.423 32.953 1.00 37.47 104 LYS A CA 1
ATOM 773 C C . LYS A 1 106 ? 40.138 4.062 32.181 1.00 38.70 104 LYS A C 1
ATOM 774 O O . LYS A 1 106 ? 41.078 4.533 32.819 1.00 37.69 104 LYS A O 1
ATOM 780 N N . GLY A 1 107 ? 40.078 4.016 30.851 1.00 35.84 105 GLY A N 1
ATOM 781 C CA . GLY A 1 107 ? 41.116 4.662 30.005 1.00 38.67 105 GLY A CA 1
ATOM 782 C C . GLY A 1 107 ? 41.195 6.174 30.137 1.00 39.95 105 GLY A C 1
ATOM 783 O O . GLY A 1 107 ? 42.185 6.788 29.665 1.00 38.72 105 GLY A O 1
ATOM 784 N N . ASN A 1 108 ? 40.158 6.789 30.696 1.00 37.53 106 ASN A N 1
ATOM 785 C CA . ASN A 1 108 ? 40.182 8.268 30.812 1.00 35.05 106 ASN A CA 1
ATOM 786 C C . ASN A 1 108 ? 41.286 8.657 31.800 1.00 35.48 106 ASN A C 1
ATOM 787 O O . ASN A 1 108 ? 41.480 7.936 32.795 1.00 40.83 106 ASN A O 1
ATOM 792 N N . SER A 1 109 ? 41.836 9.868 31.647 1.00 40.91 107 SER A N 1
ATOM 793 C CA . SER A 1 109 ? 42.611 10.534 32.722 1.00 43.25 107 SER A CA 1
ATOM 794 C C . SER A 1 109 ? 41.712 10.574 33.972 1.00 41.76 107 SER A C 1
ATOM 795 O O . SER A 1 109 ? 40.538 10.927 33.857 1.00 36.85 107 SER A O 1
ATOM 798 N N . PRO A 1 110 ? 42.197 10.277 35.201 1.00 40.00 108 PRO A N 1
ATOM 799 C CA . PRO A 1 110 ? 41.400 10.525 36.416 1.00 41.72 108 PRO A CA 1
ATOM 800 C C . PRO A 1 110 ? 40.926 11.999 36.538 1.00 40.55 108 PRO A C 1
ATOM 801 O O . PRO A 1 110 ? 39.930 12.246 37.218 1.00 36.62 108 PRO A O 1
ATOM 805 N N . GLN A 1 111 ? 41.590 12.939 35.846 1.00 35.80 109 GLN A N 1
ATOM 806 C CA . GLN A 1 111 ? 41.204 14.362 35.817 1.00 35.50 109 GLN A CA 1
ATOM 807 C C . GLN A 1 111 ? 39.749 14.464 35.328 1.00 34.45 109 GLN A C 1
ATOM 808 O O . GLN A 1 111 ? 39.015 15.337 35.815 1.00 32.34 109 GLN A O 1
ATOM 814 N N . ARG A 1 112 ? 39.303 13.572 34.431 1.00 31.60 110 ARG A N 1
ATOM 815 C CA . ARG A 1 112 ? 37.970 13.738 33.812 1.00 31.37 110 ARG A CA 1
ATOM 816 C C . ARG A 1 112 ? 3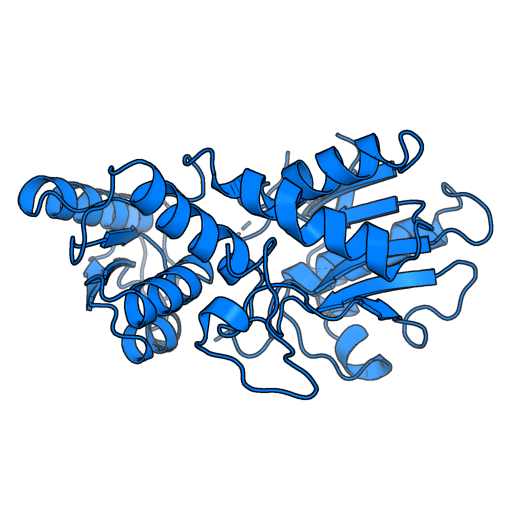6.873 13.504 34.851 1.00 31.76 110 ARG A C 1
ATOM 817 O O . ARG A 1 112 ? 35.740 13.903 34.543 1.00 31.84 110 ARG A O 1
ATOM 825 N N . ALA A 1 113 ? 37.150 12.805 35.944 1.00 28.93 111 ALA A N 1
ATOM 826 C CA . ALA A 1 113 ? 36.103 12.549 36.941 1.00 28.17 111 ALA A CA 1
ATOM 827 C C . ALA A 1 113 ? 36.074 13.560 38.090 1.00 28.51 111 ALA A C 1
ATOM 828 O O . ALA A 1 113 ? 35.109 13.495 38.858 1.00 27.72 111 ALA A O 1
ATOM 830 N N . ILE A 1 114 ? 37.084 14.410 38.232 1.00 29.64 112 ILE A N 1
ATOM 831 C CA . ILE A 1 114 ? 37.242 15.198 39.502 1.00 29.42 112 ILE A CA 1
ATOM 832 C C . ILE A 1 114 ? 36.014 16.087 39.745 1.00 26.75 112 ILE A C 1
ATOM 833 O O . ILE A 1 114 ? 35.474 16.056 40.873 1.00 27.79 112 ILE A O 1
ATOM 838 N N . MET A 1 115 ? 35.600 16.886 38.753 1.00 27.65 113 MET A N 1
ATOM 839 C CA . MET A 1 115 ? 34.499 17.823 38.990 1.00 26.36 113 MET A CA 1
ATOM 840 C C . MET A 1 115 ? 33.207 17.033 39.238 1.00 27.54 113 MET A C 1
ATOM 841 O O . MET A 1 115 ? 32.511 17.357 40.211 1.00 25.01 113 MET A O 1
ATOM 846 N N . MET A 1 116 ? 32.921 15.990 38.435 1.00 25.71 114 MET A N 1
ATOM 847 C CA . MET A 1 116 ? 31.683 15.209 38.643 1.00 25.32 114 MET A CA 1
ATOM 848 C C . MET A 1 116 ? 31.644 14.623 40.058 1.00 23.96 114 MET A C 1
ATOM 849 O O . MET A 1 116 ? 30.618 14.682 40.748 1.00 25.65 114 MET A O 1
ATOM 854 N N . ASN A 1 117 ? 32.749 14.027 40.479 1.00 25.46 115 ASN A N 1
ATOM 855 C CA . ASN A 1 117 ? 32.835 13.443 41.840 1.00 26.20 115 ASN A CA 1
ATOM 856 C C . ASN A 1 117 ? 32.648 14.560 42.887 1.00 25.61 115 ASN A C 1
ATOM 857 O O . ASN A 1 117 ? 31.928 14.311 43.923 1.00 26.85 115 ASN A O 1
ATOM 862 N N . ALA A 1 118 ? 33.269 15.711 42.696 1.00 24.85 116 ALA A N 1
ATOM 863 C CA . ALA A 1 118 ? 33.169 16.835 43.658 1.00 24.42 116 ALA A CA 1
ATOM 864 C C . ALA A 1 118 ? 31.715 17.294 43.769 1.00 24.65 116 ALA A C 1
ATOM 865 O O . ALA A 1 118 ? 31.325 17.793 44.873 1.00 24.55 116 ALA A O 1
ATOM 867 N N . LEU A 1 119 ? 30.893 17.130 42.715 1.00 22.57 117 LEU A N 1
ATOM 868 C CA . LEU A 1 119 ? 29.484 17.531 42.694 1.00 23.76 117 LEU A CA 1
ATOM 869 C C . LEU A 1 119 ? 28.548 16.379 43.073 1.00 26.51 117 LEU A C 1
ATOM 870 O O . LEU A 1 119 ? 27.309 16.550 42.930 1.00 27.84 117 LEU A O 1
ATOM 875 N N . GLY A 1 120 ? 29.074 15.305 43.628 1.00 26.01 118 GLY A N 1
ATOM 876 C CA . GLY A 1 120 ? 28.263 14.207 44.205 1.00 28.36 118 GLY A CA 1
ATOM 877 C C . GLY A 1 120 ? 28.011 13.028 43.291 1.00 27.38 118 GLY A C 1
ATOM 878 O O . GLY A 1 120 ? 27.262 12.152 43.702 1.00 26.50 118 GLY A O 1
ATOM 879 N N . ALA A 1 121 ? 28.525 13.006 42.074 1.00 25.88 119 ALA A N 1
ATOM 880 C CA . ALA A 1 121 ? 28.260 11.869 41.165 1.00 26.01 119 ALA A CA 1
ATOM 881 C C . ALA A 1 121 ? 28.934 10.635 41.719 1.00 26.22 119 ALA A C 1
ATOM 882 O O . ALA A 1 121 ? 30.098 10.745 42.226 1.00 26.30 119 ALA A O 1
ATOM 884 N N . ASN A 1 122 ? 28.313 9.493 41.539 1.00 24.49 120 ASN A N 1
ATOM 885 C CA . ASN A 1 122 ? 28.851 8.131 41.810 1.00 28.37 120 ASN A CA 1
ATOM 886 C C . ASN A 1 122 ? 29.494 7.751 40.507 1.00 27.31 120 ASN A C 1
ATOM 887 O O . ASN A 1 122 ? 28.781 7.390 39.585 1.00 27.07 120 ASN A O 1
ATOM 892 N N . VAL A 1 123 ? 30.798 7.887 40.444 1.00 26.69 121 VAL A N 1
ATOM 893 C CA . VAL A 1 123 ? 31.537 7.617 39.167 1.00 29.59 121 VAL A CA 1
ATOM 894 C C . VAL A 1 123 ? 31.918 6.133 39.146 1.00 30.84 121 VAL A C 1
ATOM 895 O O . VAL A 1 123 ? 32.614 5.674 40.031 1.00 31.34 121 VAL A O 1
ATOM 899 N N . ILE A 1 124 ? 31.506 5.420 38.113 1.00 27.18 122 ILE A N 1
ATOM 900 C CA . ILE A 1 124 ? 31.827 3.996 37.883 1.00 30.13 122 ILE A CA 1
ATOM 901 C C . ILE A 1 124 ? 32.769 3.930 36.675 1.00 32.56 122 ILE A C 1
ATOM 902 O O . ILE A 1 124 ? 32.387 4.294 35.556 1.00 31.56 122 ILE A O 1
ATOM 907 N N . LEU A 1 125 ? 33.981 3.465 36.917 1.00 34.35 123 LEU A N 1
ATOM 908 C CA . LEU A 1 125 ? 35.034 3.259 35.890 1.00 32.82 123 LEU A CA 1
ATOM 909 C C . LEU A 1 125 ? 34.908 1.861 35.342 1.00 35.60 123 LEU A C 1
ATOM 910 O O . LEU A 1 125 ? 34.927 0.897 36.124 1.00 36.94 123 LEU A O 1
ATOM 915 N N . VAL A 1 126 ? 34.852 1.790 34.031 1.00 30.25 124 VAL A N 1
ATOM 916 C CA . VAL A 1 126 ? 34.518 0.562 33.312 1.00 31.50 124 VAL A CA 1
ATOM 917 C C . VAL A 1 126 ? 35.784 0.108 32.582 1.00 33.61 124 VAL A C 1
ATOM 918 O O . VAL A 1 126 ? 36.401 0.904 31.867 1.00 31.73 124 VAL A O 1
ATOM 922 N N . ASP A 1 127 ? 36.084 -1.179 32.702 1.00 37.89 125 ASP A N 1
ATOM 923 C CA . ASP A 1 127 ? 37.320 -1.727 32.099 1.00 39.56 125 ASP A CA 1
ATOM 924 C C . ASP A 1 127 ? 37.315 -1.455 30.602 1.00 39.48 125 ASP A C 1
ATOM 925 O O . ASP A 1 127 ? 36.260 -1.593 29.961 1.00 35.90 125 ASP A O 1
ATOM 930 N N . GLN A 1 128 ? 38.501 -1.177 30.067 1.00 37.81 126 GLN A N 1
ATOM 931 C CA . GLN A 1 128 ? 38.720 -1.061 28.608 1.00 40.86 126 GLN A CA 1
ATOM 932 C C . GLN A 1 128 ? 38.613 -2.417 27.916 1.00 42.80 126 GLN A C 1
ATOM 933 O O . GLN A 1 128 ? 38.836 -3.466 28.565 1.00 41.46 126 GLN A O 1
ATOM 939 N N A VAL A 1 129 ? 38.191 -2.366 26.650 0.50 40.88 127 VAL A N 1
ATOM 940 N N B VAL A 1 129 ? 38.285 -2.418 26.625 0.50 41.76 127 VAL A N 1
ATOM 941 C CA A VAL A 1 129 ? 37.990 -3.548 25.767 0.50 42.90 127 VAL A CA 1
ATOM 942 C CA B VAL A 1 129 ? 38.122 -3.692 25.865 0.50 44.68 127 VAL A CA 1
ATOM 943 C C A VAL A 1 129 ? 39.233 -3.643 24.881 0.50 43.52 127 VAL A C 1
ATOM 944 C C B VAL A 1 129 ? 39.065 -3.715 24.660 0.50 44.51 127 VAL A C 1
ATOM 945 O O A VAL A 1 129 ? 39.916 -4.660 24.943 0.50 42.28 127 VAL A O 1
ATOM 946 O O B VAL A 1 129 ? 39.243 -4.805 24.163 0.50 42.40 127 VAL A O 1
ATOM 953 N N . THR A 1 130 ? 39.526 -2.569 24.152 1.00 43.39 128 THR A N 1
ATOM 954 C CA . THR A 1 130 ? 40.586 -2.525 23.114 1.00 46.56 128 THR A CA 1
ATOM 955 C C . THR A 1 130 ? 41.615 -1.436 23.430 1.00 49.18 128 THR A C 1
ATOM 956 O O . THR A 1 130 ? 42.725 -1.512 22.906 1.00 51.25 128 THR A O 1
ATOM 960 N N . GLY A 1 131 ? 41.288 -0.451 24.256 1.00 44.98 129 GLY A N 1
ATOM 961 C CA . GLY A 1 131 ? 42.154 0.724 24.439 1.00 45.24 129 GLY A CA 1
ATOM 962 C C . GLY A 1 131 ? 43.133 0.508 25.586 1.00 44.98 129 GLY A C 1
ATOM 963 O O . GLY A 1 131 ? 43.179 -0.593 26.162 1.00 43.37 129 GLY A O 1
ATOM 964 N N . LYS A 1 132 ? 43.882 1.547 25.929 1.00 45.30 130 LYS A N 1
ATOM 965 C CA . LYS A 1 132 ? 44.784 1.506 27.107 1.00 45.85 130 LYS A CA 1
ATOM 966 C C . LYS A 1 132 ? 44.763 2.868 27.765 1.00 43.57 130 LYS A C 1
ATOM 967 O O . LYS A 1 132 ? 44.213 3.827 27.190 1.00 44.72 130 LYS A O 1
ATOM 973 N N . PRO A 1 133 ? 45.328 3.010 28.996 1.00 45.21 131 PRO A N 1
ATOM 974 C CA . PRO A 1 133 ? 45.239 4.277 29.713 1.00 47.08 131 PRO A CA 1
ATOM 975 C C . PRO A 1 133 ? 45.666 5.449 28.814 1.00 46.63 131 PRO A C 1
ATOM 976 O O . PRO A 1 133 ? 46.702 5.351 28.170 1.00 47.64 131 PRO A O 1
ATOM 980 N N . GLY A 1 134 ? 44.799 6.455 28.672 1.00 46.70 132 GLY A N 1
ATOM 981 C CA . GLY A 1 134 ? 44.937 7.620 27.765 1.00 44.91 132 GLY A CA 1
ATOM 982 C C . GLY A 1 134 ? 44.533 7.389 26.311 1.00 46.27 132 GLY A C 1
ATOM 983 O O . GLY A 1 134 ? 44.599 8.356 25.540 1.00 49.40 132 GLY A O 1
ATOM 984 N N . ASN A 1 135 ? 44.138 6.177 25.914 1.00 49.95 133 ASN A N 1
ATOM 985 C CA . ASN A 1 135 ? 43.594 5.886 24.558 1.00 50.21 133 ASN A CA 1
ATOM 986 C C . ASN A 1 135 ? 42.235 5.210 24.729 1.00 48.09 133 ASN A C 1
ATOM 987 O O . ASN A 1 135 ? 42.169 3.962 24.753 1.00 48.66 133 ASN A O 1
ATOM 992 N N . VAL A 1 136 ? 41.179 6.004 24.846 1.00 45.31 134 VAL A N 1
ATOM 993 C CA . VAL A 1 136 ? 39.819 5.440 25.016 1.00 45.56 134 VAL A CA 1
ATOM 994 C C . VAL A 1 136 ? 39.246 5.191 23.625 1.00 44.12 134 VAL A C 1
ATOM 995 O O . VAL A 1 136 ? 39.046 6.154 22.936 1.00 46.24 134 VAL A O 1
ATOM 999 N N . THR A 1 137 ? 38.961 3.946 23.287 1.00 43.90 135 THR A N 1
ATOM 1000 C CA . THR A 1 137 ? 38.475 3.575 21.932 1.00 46.42 135 THR A CA 1
ATOM 1001 C C . THR A 1 137 ? 36.957 3.697 21.855 1.00 47.69 135 THR A C 1
ATOM 1002 O O . THR A 1 137 ? 36.284 3.734 22.922 1.00 42.64 135 THR A O 1
ATOM 1006 N N . ALA A 1 138 ? 36.415 3.635 20.641 1.00 44.80 136 ALA A N 1
ATOM 1007 C CA . ALA A 1 138 ? 34.957 3.445 20.437 1.00 46.41 136 ALA A CA 1
ATOM 1008 C C . ALA A 1 138 ? 34.470 2.224 21.232 1.00 46.00 136 ALA A C 1
ATOM 1009 O O . ALA A 1 138 ? 33.372 2.292 21.886 1.00 44.90 136 ALA A O 1
ATOM 1011 N N . ASP A 1 139 ? 35.216 1.126 21.219 1.00 44.68 137 ASP A N 1
ATOM 1012 C CA . ASP A 1 139 ? 34.735 -0.109 21.883 1.00 43.97 137 ASP A CA 1
ATOM 1013 C C . ASP A 1 139 ? 34.754 0.108 23.405 1.00 40.36 137 ASP A C 1
ATOM 1014 O O . ASP A 1 139 ? 33.915 -0.495 24.084 1.00 39.30 137 ASP A O 1
ATOM 1019 N N . ASP A 1 140 ? 35.737 0.850 23.918 1.00 37.55 138 ASP A N 1
ATOM 1020 C CA . ASP A 1 140 ? 35.832 1.156 25.375 1.00 39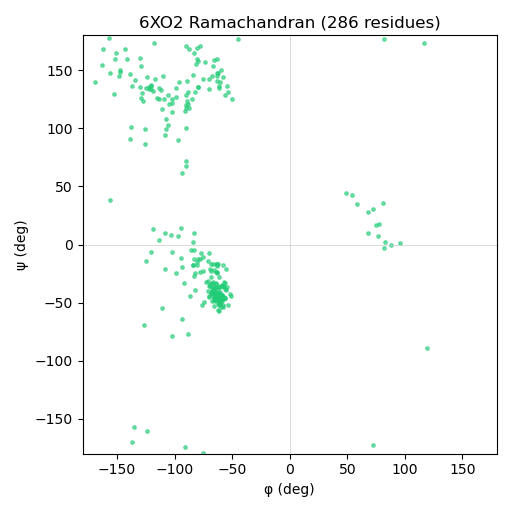.72 138 ASP A CA 1
ATOM 1021 C C . ASP A 1 140 ? 34.584 1.972 25.770 1.00 38.41 138 ASP A C 1
ATOM 1022 O O . ASP A 1 140 ? 33.997 1.699 26.817 1.00 37.42 138 ASP A O 1
ATOM 1027 N N . VAL A 1 141 ? 34.206 2.934 24.937 1.00 38.60 139 VAL A N 1
ATOM 1028 C CA . VAL A 1 141 ? 33.028 3.814 25.205 1.00 40.49 139 VAL A CA 1
ATOM 1029 C C . VAL A 1 141 ? 31.783 2.939 25.181 1.00 36.59 139 VAL A C 1
ATOM 1030 O O . VAL A 1 141 ? 30.952 3.058 26.094 1.00 35.25 139 VAL A O 1
ATOM 1034 N N . ALA A 1 142 ? 31.649 2.071 24.192 1.00 36.52 140 ALA A N 1
ATOM 1035 C CA . ALA A 1 142 ? 30.495 1.148 24.074 1.00 36.70 140 ALA A CA 1
ATOM 1036 C C . ALA A 1 142 ? 30.367 0.269 25.333 1.00 34.51 140 ALA A C 1
ATOM 1037 O O . ALA A 1 142 ? 29.239 0.024 25.795 1.00 34.71 140 ALA A O 1
ATOM 1039 N N . ALA A 1 143 ? 31.466 -0.148 25.935 1.00 33.66 141 ALA A N 1
ATOM 1040 C CA . ALA A 1 143 ? 31.406 -0.966 27.155 1.00 34.46 141 ALA A CA 1
ATOM 1041 C C . ALA A 1 143 ? 30.867 -0.112 28.320 1.00 33.00 141 ALA A C 1
ATOM 1042 O O . ALA A 1 143 ? 30.086 -0.653 29.134 1.00 34.91 141 ALA A O 1
ATOM 1044 N N . ALA A 1 144 ? 31.306 1.125 28.443 1.00 32.55 142 ALA A N 1
ATOM 1045 C CA . ALA A 1 144 ? 30.790 2.083 29.453 1.00 32.37 142 ALA A CA 1
ATOM 1046 C C . ALA A 1 144 ? 29.282 2.277 29.241 1.00 32.40 142 ALA A C 1
ATOM 1047 O O . ALA A 1 144 ? 28.534 2.347 30.193 1.00 30.69 142 ALA A O 1
ATOM 1049 N N . GLU A 1 145 ? 28.849 2.431 27.999 1.00 32.90 143 GLU A N 1
ATOM 1050 C CA . GLU A 1 145 ? 27.421 2.666 27.696 1.00 34.40 143 GLU A CA 1
ATOM 1051 C C . GLU A 1 145 ? 26.613 1.426 28.111 1.00 34.60 143 GLU A C 1
ATOM 1052 O O . GLU A 1 145 ? 25.530 1.554 28.709 1.00 32.91 143 GLU A O 1
ATOM 1058 N N . GLU A 1 146 ? 27.096 0.216 27.791 1.00 35.60 144 GLU A N 1
ATOM 1059 C CA . GLU A 1 146 ? 26.430 -1.039 28.171 1.00 37.29 144 GLU A CA 1
ATOM 1060 C C . GLU A 1 146 ? 26.292 -1.104 29.702 1.00 34.55 144 GLU A C 1
ATOM 1061 O O . GLU A 1 146 ? 25.219 -1.506 30.192 1.00 32.19 144 GLU A O 1
ATOM 1067 N N . THR A 1 147 ? 27.340 -0.744 30.456 1.00 33.89 145 THR A N 1
ATOM 1068 C CA . THR A 1 147 ? 27.258 -0.781 31.925 1.00 32.13 145 THR A CA 1
ATOM 1069 C C . THR A 1 147 ? 26.106 0.162 32.346 1.00 32.93 145 THR A C 1
ATOM 1070 O O . THR A 1 147 ? 25.326 -0.206 33.267 1.00 32.20 145 THR A O 1
ATOM 1074 N N . ALA A 1 148 ? 26.065 1.364 31.794 1.00 29.35 146 ALA A N 1
ATOM 1075 C CA . ALA A 1 148 ? 25.068 2.383 32.220 1.00 29.97 146 ALA A CA 1
ATOM 1076 C C . ALA A 1 148 ? 23.676 1.862 31.899 1.00 28.50 146 ALA A C 1
ATOM 1077 O O . ALA A 1 148 ? 22.760 2.068 32.688 1.00 28.62 146 ALA A O 1
ATOM 1079 N N . MET A 1 149 ? 23.511 1.310 30.712 1.00 30.64 147 MET A N 1
ATOM 1080 C CA . MET A 1 149 ? 22.187 0.754 30.309 1.00 31.84 147 MET A CA 1
ATOM 1081 C C . MET A 1 149 ? 21.739 -0.355 31.264 1.00 32.67 147 MET A C 1
ATOM 1082 O O . MET A 1 149 ? 20.553 -0.358 31.681 1.00 33.70 147 MET A O 1
ATOM 1087 N N . LYS A 1 150 ? 22.657 -1.244 31.642 1.00 35.30 148 LYS A N 1
ATOM 1088 C CA . LYS A 1 150 ? 22.349 -2.343 32.595 1.00 37.79 148 LYS A CA 1
ATOM 1089 C C . LYS A 1 150 ? 21.980 -1.768 33.969 1.00 34.03 148 LYS A C 1
ATOM 1090 O O . LYS A 1 150 ? 20.972 -2.200 34.536 1.00 34.19 148 LYS A O 1
ATOM 1096 N N . ILE A 1 151 ? 22.763 -0.815 34.476 1.00 32.77 149 ILE A N 1
ATOM 1097 C CA . ILE A 1 151 ? 22.430 -0.194 35.805 1.00 30.99 149 ILE A CA 1
ATOM 1098 C C . ILE A 1 151 ? 21.060 0.490 35.725 1.00 31.46 149 ILE A C 1
ATOM 1099 O O . ILE A 1 151 ? 20.268 0.429 36.657 1.00 31.90 149 ILE A O 1
ATOM 1104 N N . ARG A 1 152 ? 20.807 1.178 34.626 1.00 31.42 150 ARG A N 1
ATOM 1105 C CA . ARG A 1 152 ? 19.534 1.879 34.508 1.00 28.78 150 ARG A CA 1
ATOM 1106 C C . ARG A 1 152 ? 18.372 0.866 34.626 1.00 29.74 150 ARG A C 1
ATOM 1107 O O . ARG A 1 152 ? 17.394 1.208 35.270 1.00 32.03 150 ARG A O 1
ATOM 1115 N N . GLU A 1 153 ? 18.464 -0.253 33.902 1.00 32.09 151 GLU A N 1
ATOM 1116 C CA . GLU A 1 153 ? 17.440 -1.345 33.842 1.00 35.06 151 GLU A CA 1
ATOM 1117 C C . GLU A 1 153 ? 17.274 -1.845 35.280 1.00 38.22 151 GLU A C 1
ATOM 1118 O O . GLU A 1 153 ? 16.177 -1.940 35.741 1.00 43.39 151 GLU A O 1
ATOM 1120 N N . GLU A 1 154 ? 18.346 -2.075 35.999 1.00 39.71 152 GLU A N 1
ATOM 1121 C CA . GLU A 1 154 ? 18.285 -2.682 37.357 1.00 44.75 152 GLU A CA 1
ATOM 1122 C C . GLU A 1 154 ? 17.746 -1.703 38.408 1.00 44.35 152 GLU A C 1
ATOM 1123 O O . GLU A 1 154 ? 17.173 -2.116 39.425 1.00 44.38 152 GLU A O 1
ATOM 1129 N N . THR A 1 155 ? 17.999 -0.408 38.256 1.00 39.04 153 THR A N 1
ATOM 1130 C CA . THR A 1 155 ? 17.623 0.597 39.258 1.00 37.33 153 THR A CA 1
ATOM 1131 C C . THR A 1 155 ? 16.367 1.396 38.861 1.00 34.26 153 THR A C 1
ATOM 1132 O O . THR A 1 155 ? 16.074 2.297 39.614 1.00 37.53 153 THR A O 1
ATOM 1136 N N . ASN A 1 156 ? 15.845 1.209 37.659 1.00 36.77 154 ASN A N 1
ATOM 1137 C CA . ASN A 1 156 ? 14.743 1.990 37.038 1.00 39.54 154 ASN A CA 1
ATOM 1138 C C . ASN A 1 156 ? 15.103 3.489 37.079 1.00 37.13 154 ASN A C 1
ATOM 1139 O O . ASN A 1 156 ? 14.300 4.283 37.538 1.00 40.03 154 ASN A O 1
ATOM 1144 N N . ALA A 1 157 ? 16.338 3.856 36.776 1.00 31.04 155 ALA A N 1
ATOM 1145 C CA . ALA A 1 157 ? 16.791 5.251 36.810 1.00 28.20 155 ALA A CA 1
ATOM 1146 C C . ALA A 1 157 ? 16.360 5.988 35.544 1.00 26.68 155 ALA A C 1
ATOM 1147 O O . ALA A 1 157 ? 15.979 5.331 34.491 1.00 29.00 155 ALA A O 1
ATOM 1149 N N . TYR A 1 158 ? 16.506 7.297 35.558 1.00 24.31 156 TYR A N 1
ATOM 1150 C CA . TYR A 1 158 ? 16.311 8.159 34.372 1.00 24.47 156 TYR A CA 1
ATOM 1151 C C . TYR A 1 158 ? 17.607 8.316 33.643 1.00 24.56 156 TYR A C 1
ATOM 1152 O O . TYR A 1 158 ? 18.633 8.730 34.218 1.00 25.36 156 TYR A O 1
ATOM 1161 N N . TYR A 1 159 ? 17.657 7.900 32.382 1.00 22.60 157 TYR A N 1
ATOM 1162 C CA . TYR A 1 159 ? 18.862 7.916 31.554 1.00 23.12 157 TYR A CA 1
ATOM 1163 C C . TYR A 1 159 ? 18.986 9.253 30.843 1.00 24.37 157 TYR A C 1
ATOM 1164 O O . TYR A 1 159 ? 18.041 9.680 30.170 1.00 28.39 157 TYR A O 1
ATOM 1173 N N . VAL A 1 160 ? 20.145 9.857 30.900 1.00 23.99 158 VAL A N 1
ATOM 1174 C CA . VAL A 1 160 ? 20.444 11.146 30.207 1.00 26.10 158 VAL A CA 1
ATOM 1175 C C . VAL A 1 160 ? 21.240 10.865 28.954 1.00 27.02 158 VAL A C 1
ATOM 1176 O O . VAL A 1 160 ? 22.293 10.315 29.085 1.00 28.21 158 VAL A O 1
ATOM 1180 N N . ASP A 1 161 ? 20.750 11.266 27.771 1.00 28.57 159 ASP A N 1
ATOM 1181 C CA . ASP A 1 161 ? 21.525 11.122 26.509 1.00 28.50 159 ASP A CA 1
ATOM 1182 C C . ASP A 1 161 ? 21.328 12.417 25.705 1.00 28.35 159 ASP A C 1
ATOM 1183 O O . ASP A 1 161 ? 20.270 12.544 25.047 1.00 27.87 159 ASP A O 1
ATOM 1188 N N . GLN A 1 162 ? 22.305 13.285 25.747 1.00 27.31 160 GLN A N 1
ATOM 1189 C CA . GLN A 1 162 ? 22.184 14.631 25.132 1.00 26.91 160 GLN A CA 1
ATOM 1190 C C . GLN A 1 162 ? 22.138 14.496 23.614 1.00 28.86 160 GLN A C 1
ATOM 1191 O O . GLN A 1 162 ? 21.565 15.414 22.993 1.00 29.60 160 GLN A O 1
ATOM 1197 N N . PHE A 1 163 ? 22.548 13.338 23.083 1.00 27.54 161 PHE A N 1
ATOM 1198 C CA . PHE A 1 163 ? 22.563 13.196 21.586 1.00 28.34 161 PHE A CA 1
ATOM 1199 C C . PHE A 1 163 ? 21.178 12.808 21.131 1.00 31.30 161 PHE A C 1
ATOM 1200 O O . PHE A 1 163 ? 20.991 12.863 19.903 1.00 33.99 161 PHE A O 1
ATOM 1208 N N . ASN A 1 164 ? 20.309 12.314 21.995 1.00 31.36 162 ASN A N 1
ATOM 12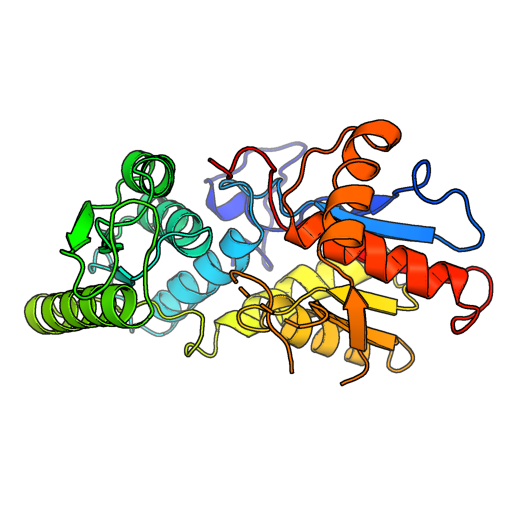09 C CA . ASN A 1 164 ? 19.074 11.623 21.545 1.00 31.67 162 ASN A CA 1
ATOM 1210 C C . ASN A 1 164 ? 17.825 12.261 22.163 1.00 38.95 162 ASN A C 1
ATOM 1211 O O . ASN A 1 164 ? 16.707 12.010 21.586 1.00 46.28 162 ASN A O 1
ATOM 1216 N N . ASN A 1 165 ? 18.008 13.087 23.192 1.00 31.03 163 ASN A N 1
ATOM 1217 C CA . ASN A 1 165 ? 16.889 13.732 23.923 1.00 30.55 163 ASN A CA 1
ATOM 1218 C C . ASN A 1 165 ? 16.472 15.002 23.182 1.00 30.51 163 ASN A C 1
ATOM 1219 O O . ASN A 1 165 ? 17.310 15.859 22.982 1.00 31.53 163 ASN A O 1
ATOM 1224 N N . PRO A 1 166 ? 15.186 15.162 22.810 1.00 35.07 164 PRO A N 1
ATOM 1225 C CA . PRO A 1 166 ? 14.718 16.348 22.081 1.00 35.44 164 PRO A CA 1
ATOM 1226 C C . PRO A 1 166 ? 14.841 17.679 22.837 1.00 36.87 164 PRO A C 1
ATOM 1227 O O . PRO A 1 166 ? 14.837 18.698 22.207 1.00 38.24 164 PRO A O 1
ATOM 1231 N N . THR A 1 167 ? 14.872 17.642 24.169 1.00 32.59 165 THR A N 1
ATOM 1232 C CA . THR A 1 167 ? 14.956 18.900 24.952 1.00 30.85 165 THR A CA 1
ATOM 1233 C C . THR A 1 167 ? 16.372 19.494 24.901 1.00 29.93 165 THR A C 1
ATOM 1234 O O . THR A 1 167 ? 16.531 20.633 25.305 1.00 31.10 165 THR A O 1
ATOM 1238 N N . ASN A 1 168 ? 17.336 18.741 24.384 1.00 30.16 166 ASN A N 1
ATOM 1239 C CA . ASN A 1 168 ? 18.732 19.236 24.279 1.00 30.50 166 ASN A CA 1
ATOM 1240 C C . ASN A 1 168 ? 18.772 20.531 23.452 1.00 32.32 166 ASN A C 1
ATOM 1241 O O . ASN A 1 168 ? 19.332 21.511 23.922 1.00 30.19 166 ASN A O 1
ATOM 1246 N N . CYS A 1 169 ? 18.224 20.523 22.239 1.00 33.58 167 CYS A N 1
ATOM 1247 C CA . CYS A 1 169 ? 18.232 21.761 21.408 1.00 35.71 167 CYS A CA 1
ATOM 1248 C C . CYS A 1 169 ? 17.279 22.838 21.954 1.00 33.22 167 CYS A C 1
ATOM 1249 O O . CYS A 1 169 ? 17.531 24.022 21.720 1.00 31.69 167 CYS A O 1
ATOM 1252 N N . LEU A 1 170 ? 16.173 22.430 22.577 1.00 31.84 168 LEU A N 1
ATOM 1253 C CA . LEU A 1 170 ? 15.156 23.393 23.076 1.00 30.13 168 LEU A CA 1
ATOM 1254 C C . LEU A 1 170 ? 15.808 24.430 24.002 1.00 27.02 168 LEU A C 1
ATOM 1255 O O . LEU A 1 170 ? 15.409 25.586 23.961 1.00 26.45 168 LEU A O 1
ATOM 1260 N N . ALA A 1 171 ? 16.787 24.012 24.804 1.00 27.37 169 ALA A N 1
ATOM 1261 C CA . ALA A 1 171 ? 17.463 24.915 25.721 1.00 25.63 169 ALA A CA 1
ATOM 1262 C C . ALA A 1 171 ? 17.964 26.177 25.029 1.00 25.64 169 ALA A C 1
ATOM 1263 O O . ALA A 1 171 ? 17.785 27.279 25.486 1.00 26.21 169 ALA A O 1
ATOM 1265 N N . HIS A 1 172 ? 18.575 26.007 23.862 1.00 24.28 170 HIS A N 1
ATOM 1266 C CA . HIS A 1 172 ? 19.232 27.123 23.167 1.00 23.95 170 HIS A CA 1
ATOM 1267 C C . HIS A 1 172 ? 18.193 27.955 22.350 1.00 24.54 170 HIS A C 1
ATOM 1268 O O . HIS A 1 172 ? 18.344 29.162 22.200 1.00 23.76 170 HIS A O 1
ATOM 1275 N N . TYR A 1 173 ? 17.117 27.336 21.926 1.00 25.30 171 TYR A N 1
ATOM 1276 C CA . TYR A 1 173 ? 15.995 28.031 21.268 1.00 26.76 171 TYR A CA 1
ATOM 1277 C C . TYR A 1 173 ? 15.324 28.973 22.259 1.00 25.76 171 TYR A C 1
ATOM 1278 O O . TYR A 1 173 ? 14.914 30.055 21.910 1.00 25.81 171 TYR A O 1
ATOM 1287 N N . GLU A 1 174 ? 15.250 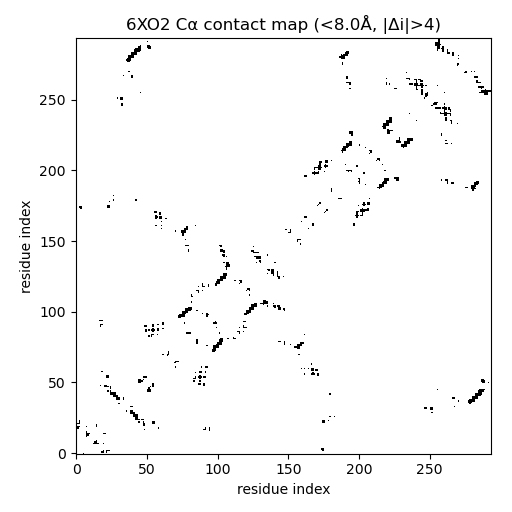28.571 23.561 1.00 24.65 172 GLU A N 1
ATOM 1288 C CA . GLU A 1 174 ? 14.544 29.328 24.599 1.00 25.26 172 GLU A CA 1
ATOM 1289 C C . GLU A 1 174 ? 15.456 30.302 25.387 1.00 24.77 172 GLU A C 1
ATOM 1290 O O . GLU A 1 174 ? 14.882 31.213 26.009 1.00 26.14 172 GLU A O 1
ATOM 1296 N N . THR A 1 175 ? 16.778 30.119 25.368 1.00 25.11 173 THR A N 1
ATOM 1297 C CA . THR A 1 175 ? 17.684 30.901 26.241 1.00 23.62 173 THR A CA 1
ATOM 1298 C C . THR A 1 175 ? 18.781 31.566 25.428 1.00 22.73 173 THR A C 1
ATOM 1299 O O . THR A 1 175 ? 18.741 32.791 25.292 1.00 25.20 173 THR A O 1
ATOM 1303 N N . THR A 1 176 ? 19.686 30.798 24.894 1.00 22.95 174 THR A N 1
ATOM 1304 C CA . THR A 1 176 ? 20.877 31.318 24.180 1.00 23.54 174 THR A CA 1
ATOM 1305 C C . THR A 1 176 ? 20.492 32.309 23.058 1.00 23.47 174 THR A C 1
ATOM 1306 O O . THR A 1 176 ? 20.960 33.470 23.070 1.00 23.36 174 THR A O 1
ATOM 1310 N N . GLY A 1 177 ? 19.610 31.902 22.222 1.00 22.47 175 GLY A N 1
ATOM 1311 C CA . GLY A 1 177 ? 19.152 32.736 21.099 1.00 22.75 175 GLY A CA 1
ATOM 1312 C C . GLY A 1 177 ? 18.502 34.021 21.583 1.00 22.36 175 GLY A C 1
ATOM 1313 O O . GLY A 1 177 ? 18.835 35.142 21.196 1.00 24.57 175 GLY A O 1
ATOM 1314 N N . PRO A 1 178 ? 17.447 33.912 22.429 1.00 24.53 176 PRO A N 1
ATOM 1315 C CA . PRO A 1 178 ? 16.802 35.111 22.934 1.00 23.86 176 PRO A CA 1
ATOM 1316 C C . PRO A 1 178 ? 17.717 36.070 23.679 1.00 24.95 176 PRO A C 1
ATOM 1317 O O . PRO A 1 178 ? 17.534 37.266 23.529 1.00 24.63 176 PRO A O 1
ATOM 1321 N N . GLU A 1 179 ? 18.721 35.541 24.362 1.00 23.46 177 GLU A N 1
ATOM 1322 C CA . GLU A 1 179 ? 19.694 36.414 25.066 1.00 23.32 177 GLU A CA 1
ATOM 1323 C C . GLU A 1 179 ? 20.555 37.147 24.039 1.00 22.23 177 GLU A C 1
ATOM 1324 O O . GLU A 1 179 ? 20.688 38.366 24.153 1.00 24.20 177 GLU A O 1
ATOM 1330 N N . ILE A 1 180 ? 21.052 36.470 23.011 1.00 22.69 178 ILE A N 1
ATOM 1331 C CA . ILE A 1 180 ? 21.887 37.151 22.022 1.00 23.06 178 ILE A CA 1
ATOM 1332 C C . ILE A 1 180 ? 21.052 38.258 21.350 1.00 23.90 178 ILE A C 1
ATOM 1333 O O . ILE A 1 180 ? 21.541 39.371 21.131 1.00 23.52 178 ILE A O 1
ATOM 1338 N N . TRP A 1 181 ? 19.817 37.946 20.977 1.00 22.76 179 TRP A N 1
ATOM 1339 C CA . TRP A 1 181 ? 18.987 38.968 20.345 1.00 23.92 179 TRP A CA 1
ATOM 1340 C C . TRP A 1 181 ? 18.821 40.219 21.234 1.00 24.84 179 TRP A C 1
ATOM 1341 O O . TRP A 1 181 ? 18.917 41.321 20.697 1.00 26.39 179 TRP A O 1
ATOM 1352 N N . ARG A 1 182 ? 18.551 40.019 22.518 1.00 26.30 180 ARG A N 1
ATOM 1353 C CA . ARG A 1 182 ? 18.367 41.145 23.458 1.00 26.80 180 ARG A CA 1
ATOM 1354 C C . ARG A 1 182 ? 19.695 41.885 23.653 1.00 27.55 180 ARG A C 1
ATOM 1355 O O . ARG A 1 182 ? 19.696 43.103 23.527 1.00 31.03 180 ARG A O 1
ATOM 1363 N N . GLN A 1 183 ? 20.784 41.152 23.918 1.00 23.63 181 GLN A N 1
ATOM 1364 C CA . GLN A 1 183 ? 22.071 41.779 24.211 1.00 24.72 181 GLN A CA 1
ATOM 1365 C C . GLN A 1 183 ? 22.614 42.574 23.025 1.00 25.19 181 GLN A C 1
ATOM 1366 O O . GLN A 1 183 ? 23.310 43.562 23.282 1.00 25.37 181 GLN A O 1
ATOM 1372 N N . THR A 1 184 ? 22.379 42.163 21.774 1.00 24.38 182 THR A N 1
ATOM 1373 C CA . THR A 1 184 ? 22.790 42.925 20.603 1.00 26.02 182 THR A CA 1
ATOM 1374 C C . THR A 1 184 ? 21.769 44.002 20.271 1.00 27.00 182 THR A C 1
ATOM 1375 O O . THR A 1 184 ? 22.006 44.733 19.274 1.00 27.46 182 THR A O 1
ATOM 1379 N N . ASN A 1 185 ? 20.634 44.064 20.984 1.00 27.82 183 ASN A N 1
ATOM 1380 C CA . ASN A 1 185 ? 19.578 45.033 20.582 1.00 30.91 183 ASN A CA 1
ATOM 1381 C C . ASN A 1 185 ? 19.169 44.734 19.162 1.00 29.98 183 ASN A C 1
ATOM 1382 O O . ASN A 1 185 ? 18.910 45.713 18.410 1.00 30.96 183 ASN A O 1
ATOM 1387 N N . GLY A 1 186 ? 19.151 43.471 18.751 1.00 29.36 184 GLY A N 1
ATOM 1388 C CA . GLY A 1 186 ? 18.612 43.099 17.442 1.00 30.27 184 GLY A CA 1
ATOM 1389 C C . GLY A 1 186 ? 19.581 43.412 16.326 1.00 32.48 184 GLY A C 1
ATOM 1390 O O . GLY A 1 186 ? 19.097 43.521 15.190 1.00 35.40 184 GLY A O 1
ATOM 1391 N N . ARG A 1 187 ? 20.869 43.631 16.580 1.00 28.28 185 ARG A N 1
ATOM 1392 C CA . ARG A 1 187 ? 21.881 43.878 15.537 1.00 29.96 185 ARG A CA 1
ATOM 1393 C C . ARG A 1 187 ? 22.735 42.605 15.481 1.00 29.32 185 ARG A C 1
ATOM 1394 O O . ARG A 1 187 ? 23.625 42.398 16.328 1.00 32.31 185 ARG A O 1
ATOM 1402 N N . ILE A 1 188 ? 22.480 41.732 14.532 1.00 32.42 186 ILE A N 1
ATOM 1403 C CA . ILE A 1 188 ? 23.340 40.539 14.353 1.00 28.77 186 ILE A CA 1
ATOM 1404 C C . ILE A 1 188 ? 23.225 40.172 12.903 1.00 29.72 186 ILE A C 1
ATOM 1405 O O . ILE A 1 188 ? 22.097 40.062 12.429 1.00 31.01 186 ILE A O 1
ATOM 1410 N N . ASP A 1 189 ? 24.365 39.985 12.242 1.00 26.69 187 ASP A N 1
ATOM 1411 C CA . ASP A 1 189 ? 24.372 39.676 10.792 1.00 27.58 187 ASP A CA 1
ATOM 1412 C C . ASP A 1 189 ? 24.783 38.215 10.594 1.00 26.83 187 ASP A C 1
ATOM 1413 O O . ASP A 1 189 ? 24.465 37.656 9.534 1.00 25.43 187 ASP A O 1
ATOM 1418 N N . ALA A 1 190 ? 25.456 37.625 11.587 1.00 23.67 188 ALA A N 1
ATOM 1419 C CA . ALA A 1 190 ? 25.870 36.229 11.456 1.00 22.06 188 ALA A CA 1
ATOM 1420 C C . ALA A 1 190 ? 26.059 35.635 12.856 1.00 21.38 188 ALA A C 1
ATOM 1421 O O . ALA A 1 190 ? 26.425 36.387 13.807 1.00 23.73 188 ALA A O 1
ATOM 1423 N N . PHE A 1 191 ? 25.753 34.345 12.917 1.00 21.50 189 PHE A N 1
ATOM 1424 C CA . PHE A 1 191 ? 25.949 33.519 14.119 1.00 22.29 189 PHE A CA 1
ATOM 1425 C C . PHE A 1 191 ? 26.679 32.270 13.703 1.00 22.96 189 PHE A C 1
ATOM 1426 O O . PHE A 1 191 ? 26.427 31.726 12.602 1.00 23.37 189 PHE A O 1
ATOM 1434 N N . LEU A 1 192 ? 27.690 31.890 14.495 1.00 21.22 190 LEU A N 1
ATOM 1435 C CA . LEU A 1 192 ? 28.377 30.608 14.165 1.00 22.17 190 LEU A CA 1
ATOM 1436 C C . LEU A 1 192 ? 28.887 29.892 15.398 1.00 21.00 190 LEU A C 1
ATOM 1437 O O . LEU A 1 192 ? 29.196 30.531 16.397 1.00 22.19 190 LEU A O 1
ATOM 1442 N N . VAL A 1 193 ? 28.888 28.586 15.312 1.00 21.25 191 VAL A N 1
ATOM 1443 C CA . VAL A 1 193 ? 29.338 27.730 16.421 1.00 21.38 191 VAL A CA 1
ATOM 1444 C C . VAL A 1 193 ? 29.612 26.340 15.870 1.00 24.50 191 VAL A C 1
ATOM 1445 O O . VAL A 1 193 ? 29.031 25.963 14.887 1.00 23.20 191 VAL A O 1
ATOM 1449 N N . GLY A 1 194 ? 30.480 25.588 16.532 1.00 24.16 192 GLY A N 1
ATOM 1450 C CA . GLY A 1 194 ? 30.674 24.178 16.182 1.00 24.61 192 GLY A CA 1
ATOM 1451 C C . GLY A 1 194 ? 29.587 23.278 16.698 1.00 26.53 192 GLY A C 1
ATOM 1452 O O . GLY A 1 194 ? 28.663 23.715 17.491 1.00 28.75 192 GLY A O 1
ATOM 1453 N N . CYS A 1 195 ? 29.603 22.012 16.263 1.00 28.66 193 CYS A N 1
ATOM 1454 C CA . CYS A 1 195 ? 28.491 21.091 16.595 1.00 29.77 193 CYS A CA 1
ATOM 1455 C C . CYS A 1 195 ? 29.040 19.833 17.204 1.00 28.47 193 CYS A C 1
ATOM 1456 O O . CYS A 1 195 ? 29.848 19.153 16.540 1.00 33.34 193 CYS A O 1
ATOM 1459 N N . GLY A 1 196 ? 28.584 19.515 18.409 1.00 26.51 194 GLY A N 1
ATOM 1460 C CA . GLY A 1 196 ? 28.780 18.195 19.048 1.00 29.17 194 GLY A CA 1
ATOM 1461 C C . GLY A 1 196 ? 27.501 17.425 18.917 1.00 28.38 194 GLY A C 1
ATOM 1462 O O . GLY A 1 196 ? 27.305 16.654 17.936 1.00 32.30 194 GLY A O 1
ATOM 1463 N N . THR A 1 197 ? 26.538 17.746 19.786 1.00 27.79 195 THR A N 1
ATOM 1464 C CA . THR A 1 197 ? 25.141 17.339 19.579 1.00 28.79 195 THR A CA 1
ATOM 1465 C C . THR A 1 197 ? 24.459 18.158 18.517 1.00 27.91 195 THR A C 1
ATOM 1466 O O . THR A 1 197 ? 23.540 17.634 17.932 1.00 30.49 195 THR A O 1
ATOM 1470 N N . GLY A 1 198 ? 24.916 19.354 18.224 1.00 25.59 196 GLY A N 1
ATOM 1471 C CA . GLY A 1 198 ? 24.239 20.315 17.376 1.00 27.77 196 GLY A CA 1
ATOM 1472 C C . GLY A 1 198 ? 23.191 21.108 18.108 1.00 26.18 196 GLY A C 1
ATOM 1473 O O . GLY A 1 198 ? 22.617 21.975 17.500 1.00 27.47 196 GLY A O 1
ATOM 1474 N N . GLY A 1 199 ? 23.024 20.895 19.406 1.00 25.42 197 GLY A N 1
ATOM 1475 C CA . GLY A 1 199 ? 21.959 21.638 20.122 1.00 25.22 197 GLY A CA 1
ATOM 1476 C C . GLY A 1 199 ? 22.160 23.146 20.118 1.00 24.91 197 GLY A C 1
ATOM 1477 O O . GLY A 1 199 ? 21.198 23.896 19.872 1.00 24.44 197 GLY A O 1
ATOM 1478 N N . CYS A 1 200 ? 23.365 23.601 20.406 1.00 23.68 198 CYS A N 1
ATOM 1479 C CA . CYS A 1 200 ? 23.641 25.051 20.435 1.00 23.08 198 CYS A CA 1
ATOM 1480 C C . CYS A 1 200 ? 23.377 25.660 19.042 1.00 24.07 198 CYS A C 1
ATOM 1481 O O . CYS A 1 200 ? 22.658 26.632 18.934 1.00 24.05 198 CYS A O 1
ATOM 1484 N N . PHE A 1 201 ? 23.913 25.079 18.002 1.00 22.81 199 PHE A N 1
ATOM 1485 C CA . PHE A 1 201 ? 23.752 25.644 16.662 1.00 23.63 199 PHE A CA 1
ATOM 1486 C C . PHE A 1 201 ? 22.274 25.660 16.250 1.00 24.97 199 PHE A C 1
ATOM 1487 O O . PHE A 1 201 ? 21.721 26.697 15.779 1.00 24.62 199 PHE A O 1
ATOM 1495 N N . VAL A 1 202 ? 21.640 24.497 16.394 1.00 24.54 200 VAL A N 1
ATOM 1496 C CA . VAL A 1 202 ? 20.259 24.334 15.867 1.00 26.72 200 VAL A CA 1
ATOM 1497 C C . VAL A 1 202 ? 19.317 25.241 16.653 1.00 25.99 200 VAL A C 1
ATOM 1498 O O . VAL A 1 202 ? 18.529 25.979 16.023 1.00 27.99 200 VAL A O 1
ATOM 1502 N N . GLY A 1 203 ? 19.324 25.152 17.972 1.00 24.32 201 GLY A N 1
ATOM 1503 C CA . GLY A 1 203 ? 18.344 25.906 18.729 1.00 24.58 201 GLY A CA 1
ATOM 1504 C C . GLY A 1 203 ? 18.569 27.424 18.582 1.00 23.62 201 GLY A C 1
ATOM 1505 O O . GLY A 1 203 ? 17.583 28.190 18.471 1.00 24.39 201 GLY A O 1
ATOM 1506 N N . THR A 1 204 ? 19.819 27.853 18.716 1.00 22.80 202 THR A N 1
ATOM 1507 C CA . THR A 1 204 ? 20.153 29.277 18.637 1.00 23.12 202 THR A CA 1
ATOM 1508 C C . THR A 1 204 ? 19.769 29.779 17.229 1.00 22.51 202 THR A C 1
ATOM 1509 O O . THR A 1 204 ? 19.123 30.846 17.159 1.00 24.43 202 THR A O 1
ATOM 1513 N N . SER A 1 205 ? 20.231 29.104 16.200 1.00 23.43 203 SER A N 1
ATOM 1514 C CA . SER A 1 205 ? 19.973 29.575 14.830 1.00 25.14 203 SER A CA 1
ATOM 1515 C C . SER A 1 205 ? 18.482 29.639 14.541 1.00 27.19 203 SER A C 1
ATOM 1516 O O . SER A 1 205 ? 18.010 30.554 13.839 1.00 25.51 203 SER A O 1
ATOM 1519 N N . LYS A 1 206 ? 17.733 28.654 15.001 1.00 25.27 204 LYS A N 1
ATOM 1520 C CA . LYS A 1 206 ? 16.278 28.610 14.712 1.00 26.59 204 LYS A CA 1
ATOM 1521 C C . LYS A 1 206 ? 15.661 29.897 15.250 1.00 27.50 204 LYS A C 1
ATOM 1522 O O . LYS A 1 206 ? 14.877 30.526 14.539 1.00 26.42 204 LYS A O 1
ATOM 1528 N N . PHE A 1 207 ? 15.990 30.280 16.482 1.00 25.42 205 PHE A N 1
ATOM 1529 C CA . PHE A 1 207 ? 15.415 31.487 17.115 1.00 25.46 205 PHE A CA 1
ATOM 1530 C C . PHE A 1 207 ? 15.864 32.739 16.329 1.00 26.72 205 PHE A C 1
ATOM 1531 O O . PHE A 1 207 ? 15.067 33.653 15.977 1.00 25.46 205 PHE A O 1
ATOM 1539 N N . LEU A 1 208 ? 17.169 32.831 16.043 1.00 24.62 206 LEU A N 1
ATOM 1540 C CA . LEU A 1 208 ? 17.691 34.066 15.423 1.00 24.81 206 LEU A CA 1
ATOM 1541 C C . LEU A 1 208 ? 17.044 34.250 14.043 1.00 26.83 206 LEU A C 1
ATOM 1542 O O . LEU A 1 208 ? 16.740 35.400 13.690 1.00 25.14 206 LEU A O 1
ATOM 1547 N N . LYS A 1 209 ? 16.893 33.165 13.288 1.00 26.33 207 LYS A N 1
ATOM 1548 C CA . LYS A 1 209 ? 16.258 33.273 11.953 1.00 27.23 207 LYS A CA 1
ATOM 1549 C C . LYS A 1 209 ? 14.786 33.613 12.039 1.00 29.12 207 LYS A C 1
ATOM 1550 O O . LYS A 1 209 ? 14.258 34.185 11.049 1.00 29.74 207 LYS A O 1
ATOM 1556 N N . GLU A 1 210 ? 14.120 33.333 13.141 1.00 29.44 208 GLU A N 1
ATOM 1557 C CA . GLU A 1 210 ? 12.753 33.892 13.355 1.00 30.95 208 GLU A CA 1
ATOM 1558 C C . GLU A 1 210 ? 12.743 35.415 13.578 1.00 32.55 208 GLU A C 1
ATOM 1559 O O . GLU A 1 210 ? 11.769 36.077 13.147 1.00 33.18 208 GLU A O 1
ATOM 1565 N N . LYS A 1 211 ? 13.720 35.992 14.249 1.00 28.33 209 LYS A N 1
ATOM 1566 C CA . LYS A 1 211 ? 13.758 37.432 14.487 1.00 29.70 209 LYS A CA 1
ATOM 1567 C C . LYS A 1 211 ? 14.320 38.163 13.275 1.00 29.08 209 LYS A C 1
ATOM 1568 O O . LYS A 1 211 ? 13.929 39.359 12.982 1.00 31.13 209 LYS A O 1
ATOM 1574 N N . ASN A 1 212 ? 15.335 37.599 12.630 1.00 28.49 210 ASN A N 1
ATOM 1575 C CA . ASN A 1 212 ? 15.981 38.265 11.472 1.00 27.44 210 ASN A CA 1
ATOM 1576 C C . ASN A 1 212 ? 16.229 37.170 10.451 1.00 27.00 210 ASN A C 1
ATOM 1577 O O . ASN A 1 212 ? 17.299 36.567 10.493 1.00 24.17 210 ASN A O 1
ATOM 1582 N N . PRO A 1 213 ? 15.269 36.918 9.526 1.00 26.95 211 PRO A N 1
ATOM 1583 C CA . PRO A 1 213 ? 15.473 35.894 8.511 1.00 27.73 211 PRO A CA 1
ATOM 1584 C C . PRO A 1 213 ? 16.714 36.135 7.646 1.00 27.91 211 PRO A C 1
ATOM 1585 O O . PRO A 1 213 ? 17.086 35.226 6.997 1.00 29.62 211 PRO A O 1
ATOM 1589 N N . ASN A 1 214 ? 17.276 37.347 7.618 1.00 26.05 212 ASN A N 1
ATOM 1590 C CA . ASN A 1 214 ? 18.476 37.645 6.839 1.00 25.40 212 ASN A CA 1
ATOM 1591 C C . ASN A 1 214 ? 19.750 37.166 7.566 1.00 25.28 212 ASN A C 1
ATOM 1592 O O . ASN A 1 214 ? 20.867 37.279 6.951 1.00 26.86 212 ASN A O 1
ATOM 1597 N N . VAL A 1 215 ? 19.663 36.800 8.844 1.00 25.88 213 VAL A N 1
ATOM 1598 C CA . VAL A 1 215 ? 20.905 36.442 9.599 1.00 26.04 213 VAL A CA 1
ATOM 1599 C C . VAL A 1 215 ? 21.522 35.199 8.925 1.00 27.15 213 VAL A C 1
ATOM 1600 O O . VAL A 1 215 ? 20.789 34.305 8.483 1.00 30.68 213 VAL A O 1
ATOM 1604 N N . ARG A 1 216 ? 22.832 35.123 8.802 1.00 25.60 214 ARG A N 1
ATOM 1605 C CA . ARG A 1 216 ? 23.538 33.990 8.180 1.00 25.43 214 ARG A CA 1
ATOM 1606 C C . ARG A 1 216 ? 24.098 33.143 9.334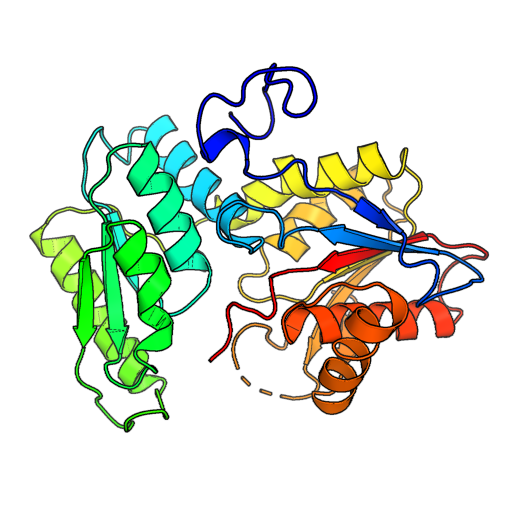 1.00 25.43 214 ARG A C 1
ATOM 1607 O O . ARG A 1 216 ? 24.774 33.709 10.196 1.00 26.86 214 ARG A O 1
ATOM 1615 N N . CYS A 1 217 ? 23.766 31.866 9.339 1.00 24.94 215 CYS A N 1
ATOM 1616 C CA . CYS A 1 217 ? 24.161 30.949 10.427 1.00 25.85 215 CYS A CA 1
ATOM 1617 C C . CYS A 1 217 ? 25.105 29.871 9.881 1.00 27.41 215 CYS A C 1
ATOM 1618 O O . CYS A 1 217 ? 24.782 29.197 8.935 1.00 28.14 215 CYS A O 1
ATOM 1621 N N . PHE A 1 218 ? 26.265 29.707 10.467 1.00 24.16 216 PHE A N 1
ATOM 1622 C CA . PHE A 1 218 ? 27.331 28.819 9.967 1.00 24.92 216 PHE A CA 1
ATOM 1623 C C . PHE A 1 218 ? 27.730 27.834 11.037 1.00 24.98 216 PHE A C 1
ATOM 1624 O O . PHE A 1 218 ? 27.904 28.176 12.202 1.00 24.08 216 PHE A O 1
ATOM 1632 N N . VAL A 1 219 ? 27.855 26.601 10.602 1.00 25.19 217 VAL A N 1
ATOM 1633 C CA . VAL A 1 219 ? 28.427 25.507 11.406 1.00 25.64 217 VAL A CA 1
ATOM 1634 C C . VAL A 1 219 ? 29.941 25.615 11.273 1.00 25.49 217 VAL A C 1
ATOM 1635 O O . VAL A 1 219 ? 30.502 25.700 10.171 1.00 27.30 217 VAL A O 1
ATOM 1639 N N . VAL A 1 220 ? 30.637 25.567 12.399 1.00 22.77 218 VAL A N 1
ATOM 1640 C CA . VAL A 1 220 ? 32.110 25.525 12.423 1.00 23.60 218 VAL A CA 1
ATOM 1641 C C . VAL A 1 220 ? 32.550 24.070 12.405 1.00 26.44 218 VAL A C 1
ATOM 1642 O O . VAL A 1 220 ? 32.120 23.339 13.253 1.00 26.97 218 VAL A O 1
ATOM 1646 N N . GLU A 1 221 ? 33.261 23.674 11.373 1.00 26.88 219 GLU A N 1
ATOM 1647 C CA . GLU A 1 221 ? 33.605 22.252 11.170 1.00 32.62 219 GLU A CA 1
ATOM 1648 C C . GLU A 1 221 ? 35.110 22.077 11.320 1.00 32.64 219 GLU A C 1
ATOM 1649 O O . GLU A 1 221 ? 35.874 22.721 10.618 1.00 34.79 219 GLU A O 1
ATOM 1655 N N . PRO A 1 222 ? 35.578 21.071 12.044 1.00 36.03 220 PRO A N 1
ATOM 1656 C CA . PRO A 1 222 ? 36.972 20.634 11.879 1.00 38.10 220 PRO A CA 1
ATOM 1657 C C . PRO A 1 222 ? 37.258 20.176 10.446 1.00 42.31 220 PRO A C 1
ATOM 1658 O O . PRO A 1 222 ? 36.335 19.701 9.760 1.00 40.79 220 PRO A O 1
ATOM 1662 N N . GLU A 1 223 ? 38.506 20.353 10.006 1.00 41.09 221 GLU A N 1
ATOM 1663 C CA . GLU A 1 223 ? 38.880 20.152 8.582 1.00 46.91 221 GLU A CA 1
ATOM 1664 C C . GLU A 1 223 ? 38.712 18.672 8.224 1.00 50.72 221 GLU A C 1
ATOM 1665 O O . GLU A 1 223 ? 38.192 18.384 7.133 1.00 52.92 221 GLU A O 1
ATOM 1671 N N . GLY A 1 224 ? 39.122 17.779 9.129 1.00 49.61 222 GLY A N 1
ATOM 1672 C CA . GLY A 1 224 ? 39.018 16.325 8.904 1.00 52.52 222 GLY A CA 1
ATOM 1673 C C . GLY A 1 224 ? 38.980 15.560 10.215 1.00 60.17 222 GLY A C 1
ATOM 1674 O O . GLY A 1 224 ? 39.061 16.230 11.262 1.00 70.45 222 GLY A O 1
ATOM 1675 N N . PRO A 1 227 ? 36.573 14.486 18.408 1.00 87.41 225 PRO A N 1
ATOM 1676 C CA . PRO A 1 227 ? 36.549 14.592 19.873 1.00 86.54 225 PRO A CA 1
ATOM 1677 C C . PRO A 1 227 ? 35.230 15.232 20.349 1.00 90.82 225 PRO A C 1
ATOM 1678 O O . PRO A 1 227 ? 34.299 14.472 20.598 1.00 103.15 225 PRO A O 1
ATOM 1682 N N . ILE A 1 228 ? 35.150 16.569 20.456 1.00 75.21 226 ILE A N 1
ATOM 1683 C CA . ILE A 1 228 ? 33.903 17.296 20.862 1.00 69.05 226 ILE A CA 1
ATOM 1684 C C . ILE A 1 228 ? 33.126 17.709 19.604 1.00 69.34 226 ILE A C 1
ATOM 1685 O O . ILE A 1 228 ? 31.994 17.230 19.443 1.00 71.71 226 ILE A O 1
ATOM 1690 N N . ALA A 1 229 ? 33.702 18.578 18.762 1.00 61.23 227 ALA A N 1
ATOM 1691 C CA . ALA A 1 229 ? 33.060 19.119 17.538 1.00 60.73 227 ALA A CA 1
ATOM 1692 C C . ALA A 1 229 ? 33.267 18.111 16.392 1.00 62.63 227 ALA A C 1
ATOM 1693 O O . ALA A 1 229 ? 34.353 17.475 16.366 1.00 57.61 227 ALA A O 1
ATOM 1695 N N . GLY A 1 230 ? 32.296 17.986 15.474 1.00 58.33 228 GLY A N 1
ATOM 1696 C CA . GLY A 1 230 ? 32.305 16.980 14.388 1.00 64.43 228 GLY A CA 1
ATOM 1697 C C . GLY A 1 230 ? 32.020 17.584 13.020 1.00 68.60 228 GLY A C 1
ATOM 1698 O O . GLY A 1 230 ? 31.439 18.681 12.958 1.00 62.74 228 GLY A O 1
ATOM 1699 N N . CYS A 1 231 ? 32.397 16.876 11.951 1.00 77.43 229 CYS A N 1
ATOM 1700 C CA . CYS A 1 231 ? 32.073 17.215 10.539 1.00 84.86 229 CYS A CA 1
ATOM 1701 C C . CYS A 1 231 ? 30.596 16.901 10.275 1.00 86.34 229 CYS A C 1
ATOM 1702 O O . CYS A 1 231 ? 30.049 16.057 11.005 1.00 77.05 229 CYS A O 1
ATOM 1705 N N . THR A 1 232 ? 29.994 17.544 9.265 1.00 92.23 230 THR A N 1
ATOM 1706 C CA . THR A 1 232 ? 28.651 17.217 8.700 1.00 95.77 230 THR A CA 1
ATOM 1707 C C . THR A 1 232 ? 28.519 15.698 8.513 1.00 90.80 230 THR A C 1
ATOM 1708 O O . THR A 1 232 ? 27.566 15.136 9.087 1.00 97.43 230 THR A O 1
ATOM 1712 N N . ASN A 1 258 ? 23.800 24.204 7.747 1.00 71.93 256 ASN A N 1
ATOM 1713 C CA . ASN A 1 258 ? 23.936 24.082 6.270 1.00 70.55 256 ASN A CA 1
ATOM 1714 C C . ASN A 1 258 ? 25.264 24.714 5.857 1.00 62.88 256 ASN A C 1
ATOM 1715 O O . ASN A 1 258 ? 26.231 23.970 5.604 1.00 58.22 256 ASN A O 1
ATOM 1717 N N . ASP A 1 259 ? 25.277 26.047 5.825 1.00 56.02 257 ASP A N 1
ATOM 1718 C CA . ASP A 1 259 ? 26.458 26.875 5.478 1.00 42.07 257 ASP A CA 1
ATOM 1719 C C . ASP A 1 259 ? 27.535 26.565 6.517 1.00 39.21 257 ASP A C 1
ATOM 1720 O O . ASP A 1 259 ? 27.208 26.552 7.695 1.00 32.63 257 ASP A O 1
ATOM 1725 N N . SER A 1 260 ? 28.775 26.351 6.088 1.00 34.13 258 SER A N 1
ATOM 1726 C CA . SER A 1 260 ? 29.793 25.965 7.091 1.00 32.74 258 SER A CA 1
ATOM 1727 C C . SER A 1 260 ? 31.145 26.618 6.817 1.00 31.12 258 SER A C 1
ATOM 1728 O O . SER A 1 260 ? 31.383 27.088 5.700 1.00 34.36 258 SER A O 1
ATOM 1731 N N . ILE A 1 261 ? 31.960 26.670 7.863 1.00 28.17 259 ILE A N 1
ATOM 1732 C CA . ILE A 1 261 ? 33.323 27.209 7.806 1.00 27.12 259 ILE A CA 1
ATOM 1733 C C . ILE A 1 261 ? 34.220 26.151 8.443 1.00 27.52 259 ILE A C 1
ATOM 1734 O O . ILE A 1 261 ? 34.004 25.810 9.602 1.00 26.83 259 ILE A O 1
ATOM 1739 N N . SER A 1 262 ? 35.258 25.727 7.733 1.00 28.18 260 SER A N 1
ATOM 1740 C CA . SER A 1 262 ? 36.254 24.715 8.161 1.00 29.17 260 SER A CA 1
ATOM 1741 C C . SER A 1 262 ? 37.382 25.437 8.883 1.00 27.48 260 SER A C 1
ATOM 1742 O O . SER A 1 262 ? 37.776 26.552 8.426 1.00 26.89 260 SER A O 1
ATOM 1745 N N . VAL A 1 263 ? 37.877 24.826 9.942 1.00 26.24 261 VAL A N 1
ATOM 1746 C CA . VAL A 1 263 ? 39.049 25.341 10.678 1.00 26.28 261 VAL A CA 1
ATOM 1747 C C . VAL A 1 263 ? 39.977 24.175 11.003 1.00 27.05 261 VAL A C 1
ATOM 1748 O O . VAL A 1 263 ? 39.531 23.038 11.374 1.00 30.10 261 VAL A O 1
ATOM 1752 N N . SER A 1 264 ? 41.275 24.398 10.810 1.00 27.95 262 SER A N 1
ATOM 1753 C CA . SER A 1 264 ? 42.267 23.366 11.168 1.00 27.02 262 SER A CA 1
ATOM 1754 C C . SER A 1 264 ? 42.548 23.385 12.656 1.00 27.02 262 SER A C 1
ATOM 1755 O O . SER A 1 264 ? 42.242 24.366 13.344 1.00 26.17 262 SER A O 1
ATOM 1758 N N . ASP A 1 265 ? 43.066 22.262 13.130 1.00 28.41 263 ASP A N 1
ATOM 1759 C CA . ASP A 1 265 ? 43.493 22.225 14.543 1.00 30.35 263 ASP A CA 1
ATOM 1760 C C . ASP A 1 265 ? 44.491 23.347 14.835 1.00 27.84 263 ASP A C 1
ATOM 1761 O O . ASP A 1 265 ? 44.459 23.930 15.935 1.00 27.08 263 ASP A O 1
ATOM 1766 N N . GLU A 1 266 ? 45.388 23.606 13.881 1.00 28.80 264 GLU A N 1
ATOM 1767 C CA . GLU A 1 266 ? 46.447 24.638 14.033 1.00 28.16 264 GLU A CA 1
ATOM 1768 C C . GLU A 1 266 ? 45.796 26.011 14.242 1.00 26.75 264 GLU A C 1
ATOM 1769 O O . GLU A 1 266 ? 46.257 26.759 15.117 1.00 28.23 264 GLU A O 1
ATOM 1775 N N . GLU A 1 267 ? 44.755 26.308 13.463 1.00 26.32 265 GLU A N 1
ATOM 1776 C CA . GLU A 1 267 ? 44.019 27.587 13.534 1.00 24.67 265 GLU A CA 1
ATOM 1777 C C . GLU A 1 267 ? 43.277 27.654 14.857 1.00 24.32 265 GLU A C 1
ATOM 1778 O O . GLU A 1 267 ? 43.283 28.727 15.459 1.00 24.57 265 GLU A O 1
ATOM 1784 N N . ALA A 1 268 ? 42.656 26.575 15.316 1.00 24.54 266 ALA A N 1
ATOM 1785 C CA . ALA A 1 268 ? 41.931 26.607 16.597 1.00 24.41 266 ALA A CA 1
ATOM 1786 C C . ALA A 1 268 ? 42.918 26.920 17.729 1.00 25.35 266 ALA A C 1
ATOM 1787 O O . ALA A 1 268 ? 42.622 27.804 18.604 1.00 23.91 266 ALA A O 1
ATOM 1789 N N . ILE A 1 269 ? 44.066 26.274 17.718 1.00 26.75 267 ILE A N 1
ATOM 1790 C CA . ILE A 1 269 ? 45.105 26.515 18.767 1.00 26.69 267 ILE A CA 1
ATOM 1791 C C . ILE A 1 269 ? 45.558 27.971 18.695 1.00 25.95 267 ILE A C 1
ATOM 1792 O O . ILE A 1 269 ? 45.709 28.660 19.764 1.00 25.56 267 ILE A O 1
ATOM 1797 N N . GLU A 1 270 ? 45.834 28.450 17.485 1.00 24.62 268 GLU A N 1
ATOM 1798 C CA . GLU A 1 270 ? 46.308 29.827 17.270 1.00 24.47 268 GLU A CA 1
ATOM 1799 C C . GLU A 1 270 ? 45.354 30.877 17.856 1.00 25.70 268 GLU A C 1
ATOM 1800 O O . GLU A 1 270 ? 45.801 31.813 18.608 1.00 24.31 268 GLU A O 1
ATOM 1806 N N . TYR A 1 271 ? 44.061 30.733 17.625 1.00 23.06 269 TYR A N 1
ATOM 1807 C CA . TYR A 1 271 ? 43.069 31.727 18.089 1.00 22.40 269 TYR A CA 1
ATOM 1808 C C . TYR A 1 271 ? 42.706 31.474 19.555 1.00 22.06 269 TYR A C 1
ATOM 1809 O O . TYR A 1 271 ? 42.283 32.477 20.192 1.00 23.17 269 TYR A O 1
ATOM 1818 N N . ARG A 1 272 ? 42.857 30.274 20.059 1.00 21.64 270 ARG A N 1
ATOM 1819 C CA . ARG A 1 272 ? 42.667 30.047 21.532 1.00 22.06 270 ARG A CA 1
ATOM 1820 C C . ARG A 1 272 ? 43.725 30.939 22.209 1.00 23.05 270 ARG A C 1
ATOM 1821 O O . ARG A 1 272 ? 43.442 31.645 23.222 1.00 23.09 270 ARG A O 1
ATOM 1829 N N A LYS A 1 273 ? 44.960 30.885 21.732 0.50 22.60 271 LYS A N 1
ATOM 1830 N N B LYS A 1 273 ? 44.942 30.902 21.704 0.50 22.53 271 LYS A N 1
ATOM 1831 C CA A LYS A 1 273 ? 46.062 31.701 22.300 0.50 24.33 271 LYS A CA 1
ATOM 1832 C CA B LYS A 1 273 ? 46.088 31.657 22.265 0.50 24.24 271 LYS A CA 1
ATOM 1833 C C A LYS A 1 273 ? 45.729 33.184 22.138 0.50 23.70 271 LYS A C 1
ATOM 1834 C C B LYS A 1 273 ? 45.871 33.167 22.096 0.50 24.07 271 LYS A C 1
ATOM 1835 O O A LYS A 1 273 ? 45.781 33.936 23.119 0.50 21.50 271 LYS A O 1
ATOM 1836 O O B LYS A 1 273 ? 46.166 33.917 23.039 0.50 23.71 271 LYS A O 1
ATOM 1847 N N . LEU A 1 274 ? 45.419 33.634 20.917 1.00 22.85 272 LEU A N 1
ATOM 1848 C CA . LEU A 1 274 ? 45.152 35.065 20.703 1.00 23.58 272 LEU A CA 1
ATOM 1849 C C . LEU A 1 274 ? 44.005 35.557 21.605 1.00 22.89 272 LEU A C 1
ATOM 1850 O O . LEU A 1 274 ? 44.060 36.705 22.094 1.00 23.16 272 LEU A O 1
ATOM 1855 N N . LEU A 1 275 ? 42.956 34.758 21.818 1.00 21.34 273 LEU A N 1
ATOM 1856 C CA . LEU A 1 275 ? 41.863 35.189 22.712 1.00 21.72 273 LEU A CA 1
ATOM 1857 C C . LEU A 1 275 ? 42.441 35.457 24.091 1.00 22.74 273 LEU A C 1
ATOM 1858 O O . LEU A 1 275 ? 42.064 36.463 24.735 1.00 22.13 273 LEU A O 1
ATOM 1863 N N . GLY A 1 276 ? 43.327 34.565 24.576 1.00 22.93 274 GLY A N 1
ATOM 1864 C CA . GLY A 1 276 ? 43.892 34.810 25.901 1.00 22.19 274 GLY A CA 1
ATOM 1865 C C . GLY A 1 276 ? 44.756 36.060 25.915 1.00 22.69 274 GLY A C 1
ATOM 1866 O O . GLY A 1 276 ? 44.681 36.893 26.834 1.00 20.90 274 GLY A O 1
ATOM 1867 N N . GLN A 1 277 ? 45.658 36.196 24.946 1.00 22.58 275 GLN A N 1
ATOM 1868 C CA . GLN A 1 277 ? 46.657 37.284 24.914 1.00 24.65 275 GLN A CA 1
ATOM 1869 C C . GLN A 1 277 ? 46.007 38.652 24.700 1.00 23.35 275 GLN A C 1
ATOM 1870 O O . GLN A 1 277 ? 46.555 39.591 25.211 1.00 24.44 275 GLN A O 1
ATOM 1876 N N . LYS A 1 278 ? 44.962 38.778 23.888 1.00 23.08 276 LYS A N 1
ATOM 1877 C CA . LYS A 1 278 ? 44.346 40.079 23.534 1.00 24.28 276 LYS A CA 1
ATOM 1878 C C . LYS A 1 278 ? 43.097 40.374 24.360 1.00 22.95 276 LYS A C 1
ATOM 1879 O O . LYS A 1 278 ? 42.751 41.575 24.492 1.00 23.92 276 LYS A O 1
ATOM 1885 N N . GLU A 1 279 ? 42.403 39.352 24.886 1.00 21.14 277 GLU A N 1
ATOM 1886 C CA . GLU A 1 279 ? 41.124 39.575 25.610 1.00 21.04 277 GLU A CA 1
ATOM 1887 C C . GLU A 1 279 ? 41.186 39.071 27.047 1.00 20.80 277 GLU A C 1
ATOM 1888 O O . GLU A 1 279 ? 40.231 39.273 27.763 1.00 21.03 277 GLU A O 1
ATOM 1894 N N . GLY A 1 280 ? 42.236 38.408 27.452 1.00 19.94 278 GLY A N 1
ATOM 1895 C CA . GLY A 1 280 ? 42.300 37.953 28.884 1.00 20.49 278 GLY A CA 1
ATOM 1896 C C . GLY A 1 280 ? 41.423 36.778 29.236 1.00 21.81 278 GLY A C 1
ATOM 1897 O O . GLY A 1 280 ? 41.208 36.555 30.440 1.00 20.01 278 GLY A O 1
ATOM 1898 N N . LEU A 1 281 ? 40.921 36.015 28.249 1.00 20.79 279 LEU A N 1
ATOM 1899 C CA . LEU A 1 281 ? 39.987 34.898 28.449 1.00 21.40 279 LEU A CA 1
ATOM 1900 C C . LEU A 1 281 ? 40.670 33.598 28.081 1.00 21.50 279 LEU A C 1
ATOM 1901 O O . LEU A 1 281 ? 41.070 33.416 26.918 1.00 22.34 279 LEU A O 1
ATOM 1906 N N . PHE A 1 282 ? 40.684 32.649 29.000 1.00 20.98 280 PHE A N 1
ATOM 1907 C CA . PHE A 1 282 ? 41.282 31.311 28.799 1.00 21.25 280 PHE A CA 1
ATOM 1908 C C . PHE A 1 282 ? 40.182 30.294 28.628 1.00 20.14 280 PHE A C 1
ATOM 1909 O O . PHE A 1 282 ? 39.509 29.875 29.581 1.00 20.27 280 PHE A O 1
ATOM 1917 N N . CYS A 1 283 ? 39.973 29.903 27.349 1.00 19.50 281 CYS A N 1
ATOM 1918 C CA . CYS A 1 283 ? 38.891 29.012 26.952 1.00 20.32 281 CYS A CA 1
ATOM 1919 C C . CYS A 1 283 ? 39.453 27.729 26.346 1.00 20.77 281 CYS A C 1
ATOM 1920 O O . CYS A 1 283 ? 40.672 27.591 26.147 1.00 20.64 281 CYS A O 1
ATOM 1923 N N . GLY A 1 284 ? 38.580 26.742 26.054 1.00 20.26 282 GLY A N 1
ATOM 1924 C CA . GLY A 1 284 ? 38.984 25.479 25.447 1.00 19.92 282 GLY A CA 1
ATOM 1925 C C . GLY A 1 284 ? 39.298 25.589 23.955 1.00 20.05 282 GLY A C 1
ATOM 1926 O O . GLY A 1 284 ? 39.115 26.628 23.291 1.00 21.10 282 GLY A O 1
ATOM 1927 N N . PHE A 1 285 ? 39.654 24.431 23.430 1.00 22.80 283 PHE A N 1
ATOM 1928 C CA . PHE A 1 285 ? 40.044 24.237 22.010 1.00 24.81 283 PHE A CA 1
ATOM 1929 C C . PHE A 1 285 ? 38.875 24.599 21.111 1.00 24.31 283 PHE A C 1
ATOM 1930 O O . PHE A 1 285 ? 39.095 25.338 20.107 1.00 22.83 283 PHE A O 1
ATOM 1938 N N . THR A 1 286 ? 37.663 24.136 21.399 1.00 22.43 284 THR A N 1
ATOM 1939 C CA . THR A 1 286 ? 36.511 24.407 20.491 1.00 22.63 284 THR A CA 1
ATOM 1940 C C . THR A 1 286 ? 36.310 25.916 20.395 1.00 20.84 284 THR A C 1
ATOM 1941 O O . THR A 1 286 ? 35.845 26.413 19.357 1.00 20.96 284 THR A O 1
ATOM 1945 N N . THR A 1 287 ? 36.544 26.673 21.493 1.00 19.88 285 THR A N 1
ATOM 1946 C CA . THR A 1 287 ? 36.382 28.119 21.481 1.00 19.94 285 THR A CA 1
ATOM 1947 C C . THR A 1 287 ? 37.370 28.699 20.452 1.00 20.45 285 THR A C 1
ATOM 1948 O O . THR A 1 287 ? 37.024 29.630 19.706 1.00 20.17 285 THR A O 1
ATOM 1952 N N . GLY A 1 288 ? 38.631 28.275 20.510 1.00 21.03 286 GLY A N 1
ATOM 1953 C CA . GLY A 1 288 ? 39.578 28.763 19.478 1.00 21.28 286 GLY A CA 1
ATOM 1954 C C . GLY A 1 288 ? 39.121 28.483 18.063 1.00 20.64 286 GLY A C 1
ATOM 1955 O O . GLY A 1 288 ? 39.297 29.372 17.211 1.00 21.30 286 GLY A O 1
ATOM 1956 N N . GLY A 1 289 ? 38.505 27.329 17.802 1.00 21.41 287 GLY A N 1
ATOM 1957 C CA . GLY A 1 289 ? 37.951 27.050 16.462 1.00 21.66 287 GLY A CA 1
ATOM 1958 C C . GLY A 1 289 ? 36.854 28.030 16.117 1.00 22.24 287 GLY A C 1
ATOM 1959 O O . GLY A 1 289 ? 36.780 28.546 14.990 1.00 20.64 287 GLY A O 1
ATOM 1960 N N . ASN A 1 290 ? 35.982 28.300 17.070 1.00 20.20 288 ASN A N 1
ATOM 1961 C CA . ASN A 1 290 ? 34.890 29.258 16.830 1.00 20.20 288 ASN A CA 1
ATOM 1962 C C . ASN A 1 290 ? 35.405 30.641 16.528 1.00 20.17 288 ASN A C 1
ATOM 1963 O O . ASN A 1 290 ? 34.945 31.272 15.531 1.00 22.06 288 ASN A O 1
ATOM 1968 N N . ILE A 1 291 ? 36.415 31.084 17.234 1.00 19.74 289 ILE A N 1
ATOM 1969 C CA . ILE A 1 291 ? 36.980 32.434 16.997 1.00 20.31 289 ILE A CA 1
ATOM 1970 C C . ILE A 1 291 ? 37.727 32.452 15.647 1.00 21.12 289 ILE A C 1
ATOM 1971 O O . ILE A 1 291 ? 37.562 33.382 14.861 1.00 22.07 289 ILE A O 1
ATOM 1976 N N . ALA A 1 292 ? 38.471 31.395 15.310 1.00 20.88 290 ALA A N 1
ATOM 1977 C CA . ALA A 1 292 ? 39.205 31.341 14.016 1.00 21.67 290 ALA A CA 1
ATOM 1978 C C . ALA A 1 292 ? 38.153 31.476 12.911 1.00 22.56 290 ALA A C 1
ATOM 1979 O O . ALA A 1 292 ? 38.384 32.181 11.887 1.00 23.79 290 ALA A O 1
ATOM 1981 N N . ALA A 1 293 ? 37.072 30.730 12.998 1.00 21.28 291 ALA A N 1
ATOM 1982 C CA . ALA A 1 293 ? 36.031 30.712 11.939 1.00 22.70 291 ALA A CA 1
ATOM 1983 C C . ALA A 1 293 ? 35.410 32.101 11.831 1.00 22.18 291 ALA A C 1
ATOM 1984 O O . ALA A 1 293 ? 35.157 32.600 10.710 1.00 22.43 291 ALA A O 1
ATOM 1986 N N . ALA A 1 294 ? 35.094 32.713 12.975 1.00 22.08 292 ALA A N 1
ATOM 1987 C CA . ALA A 1 294 ? 34.445 34.018 12.952 1.00 22.73 292 ALA A CA 1
ATOM 1988 C C . ALA A 1 294 ? 35.368 35.013 12.260 1.00 23.28 292 ALA A C 1
ATOM 1989 O O . ALA A 1 294 ? 34.880 35.862 11.508 1.00 23.38 292 ALA A O 1
ATOM 1991 N N . ILE A 1 295 ? 36.682 34.982 12.540 1.00 23.45 293 ILE A N 1
ATOM 1992 C CA . ILE A 1 295 ? 37.649 35.934 11.956 1.00 24.14 293 ILE A CA 1
ATOM 1993 C C . ILE A 1 295 ? 37.768 35.649 10.468 1.00 25.69 293 ILE A C 1
ATOM 1994 O O . ILE A 1 295 ? 37.795 36.608 9.675 1.00 26.42 293 ILE A O 1
ATOM 1999 N N . LYS A 1 296 ? 37.799 34.377 10.034 1.00 25.40 294 LYS A N 1
ATOM 2000 C CA . LYS A 1 296 ? 37.772 34.089 8.595 1.00 26.71 294 LYS A CA 1
ATOM 2001 C C . LYS A 1 296 ? 36.546 34.731 7.941 1.00 26.89 294 LYS A C 1
ATOM 2002 O O . LYS A 1 296 ? 36.648 35.315 6.828 1.00 26.29 294 LYS A O 1
ATOM 2008 N N . LEU A 1 297 ? 35.385 34.593 8.544 1.00 24.54 295 LEU A N 1
ATOM 2009 C CA . LEU A 1 297 ? 34.146 35.164 7.988 1.00 25.35 295 LEU A CA 1
ATOM 2010 C C . LEU A 1 297 ? 34.259 36.691 7.900 1.00 24.15 295 LEU A C 1
ATOM 2011 O O . LEU A 1 297 ? 33.886 37.289 6.845 1.00 25.97 295 LEU A O 1
ATOM 2016 N N . LEU A 1 298 ? 34.729 37.341 8.955 1.00 24.00 296 LEU A N 1
ATOM 2017 C CA . LEU A 1 298 ? 34.870 38.817 8.969 1.00 24.65 296 LEU A CA 1
ATOM 2018 C C . LEU A 1 298 ? 35.857 39.277 7.902 1.00 27.10 296 LEU A C 1
ATOM 2019 O O . LEU A 1 298 ? 35.620 40.331 7.262 1.00 28.90 296 LEU A O 1
ATOM 2024 N N . LYS A 1 299 ? 36.913 38.510 7.667 1.00 27.86 297 LYS A N 1
ATOM 2025 C CA . LYS A 1 299 ? 37.929 38.912 6.664 1.00 28.84 297 LYS A CA 1
ATOM 2026 C C . LYS A 1 299 ? 37.475 38.589 5.250 1.00 29.85 297 LYS A C 1
ATOM 2027 O O . LYS A 1 299 ? 38.088 39.151 4.298 1.00 32.71 297 LYS A O 1
ATOM 2033 N N . SER A 1 300 ? 36.500 37.736 5.090 1.00 29.59 298 SER A N 1
ATOM 2034 C CA . SER A 1 300 ? 36.100 37.197 3.765 1.00 31.49 298 SER A CA 1
ATOM 2035 C C . SER A 1 300 ? 35.484 38.266 2.882 1.00 34.49 298 SER A C 1
ATOM 2036 O O . SER A 1 300 ? 35.571 38.101 1.672 1.00 32.54 298 SER A O 1
ATOM 2039 N N . GLY A 1 301 ? 34.861 39.297 3.442 1.00 35.10 299 GLY A N 1
ATOM 2040 C CA . GLY A 1 301 ? 34.069 40.249 2.636 1.00 39.33 299 GLY A CA 1
ATOM 2041 C C . GLY A 1 301 ? 32.731 39.688 2.227 1.00 38.92 299 GLY A C 1
ATOM 2042 O O . GLY A 1 301 ? 32.015 40.378 1.545 1.00 38.78 299 GLY A O 1
ATOM 2043 N N . GLN A 1 302 ? 32.334 38.521 2.714 1.00 36.70 300 GLN A N 1
ATOM 2044 C CA . GLN A 1 302 ? 31.006 37.971 2.327 1.00 37.34 300 GLN A CA 1
ATOM 2045 C C . GLN A 1 302 ? 29.866 38.646 3.075 1.00 37.65 300 GLN A C 1
ATOM 2046 O O . GLN A 1 302 ? 28.737 38.668 2.561 1.00 40.04 300 GLN A O 1
ATOM 2052 N N . LEU A 1 303 ? 30.118 39.229 4.237 1.00 30.96 301 LEU A N 1
ATOM 2053 C CA . LEU A 1 303 ? 29.012 39.897 4.946 1.00 31.86 301 LEU A CA 1
ATOM 2054 C C . LEU A 1 303 ? 28.915 41.370 4.523 1.00 34.03 301 LEU A C 1
ATOM 2055 O O . LEU A 1 303 ? 29.880 41.962 4.051 1.00 38.91 301 LEU A O 1
ATOM 2060 N N . PRO A 1 304 ? 27.815 42.023 4.956 1.00 35.21 302 PRO A N 1
ATOM 2061 C CA . PRO A 1 304 ? 27.672 43.469 4.812 1.00 38.08 302 PRO A CA 1
ATOM 2062 C C . PRO A 1 304 ? 28.715 44.256 5.585 1.00 38.10 302 PRO A C 1
ATOM 2063 O O . PRO A 1 304 ? 29.359 43.775 6.561 1.00 37.16 302 PRO A O 1
ATOM 2067 N N . LYS A 1 305 ? 28.843 45.485 5.100 1.00 39.63 303 LYS A N 1
ATOM 2068 C CA . LYS A 1 305 ? 29.702 46.500 5.727 1.00 42.14 303 LYS A CA 1
ATOM 2069 C C . LYS A 1 305 ? 29.282 46.577 7.190 1.00 41.63 303 LYS A C 1
ATOM 2070 O O . LYS A 1 305 ? 28.044 46.698 7.446 1.00 42.59 303 LYS A O 1
ATOM 2076 N N . ASP A 1 306 ? 30.273 46.533 8.057 1.00 34.23 304 ASP A N 1
ATOM 2077 C CA . ASP A 1 306 ? 30.072 46.843 9.487 1.00 34.24 304 ASP A CA 1
ATOM 2078 C C . ASP A 1 306 ? 29.205 45.754 10.149 1.00 32.95 304 ASP A C 1
ATOM 2079 O O . ASP A 1 306 ? 28.570 46.028 11.161 1.00 32.22 304 ASP A O 1
ATOM 2084 N N . ALA A 1 307 ? 29.258 44.540 9.631 1.00 29.67 305 ALA A N 1
ATOM 2085 C CA . ALA A 1 307 ? 28.527 43.369 10.151 1.00 27.42 305 ALA A CA 1
ATOM 2086 C C . ALA A 1 307 ? 28.909 43.029 11.601 1.00 26.56 305 ALA A C 1
ATOM 2087 O O . ALA A 1 307 ? 30.053 43.138 11.979 1.00 26.20 305 ALA A O 1
ATOM 2089 N N . TRP A 1 308 ? 27.893 42.667 12.345 1.00 24.86 306 TRP A N 1
ATOM 2090 C CA . TRP A 1 308 ? 28.087 42.125 13.692 1.00 22.96 306 TRP A CA 1
ATOM 2091 C C . TRP A 1 308 ? 28.008 40.595 13.613 1.00 24.37 306 TRP A C 1
ATOM 2092 O O . TRP A 1 308 ? 27.011 40.051 13.148 1.00 23.37 306 TRP A O 1
ATOM 2103 N N . VAL A 1 309 ? 29.015 39.930 14.135 1.00 22.80 307 VAL A N 1
ATOM 2104 C CA . VAL A 1 309 ? 29.168 38.462 14.112 1.00 22.03 307 VAL A CA 1
ATOM 2105 C C . VAL A 1 309 ? 29.188 38.004 15.572 1.00 23.43 307 VAL A C 1
ATOM 2106 O O . VAL A 1 309 ? 29.979 38.522 16.365 1.00 22.82 307 VAL A O 1
ATOM 2110 N N . VAL A 1 310 ? 28.412 36.992 15.876 1.00 20.96 308 VAL A N 1
ATOM 2111 C CA . VAL A 1 310 ? 28.355 36.419 17.255 1.00 20.54 308 VAL A CA 1
ATOM 2112 C C . VAL A 1 310 ? 28.753 34.965 17.210 1.00 19.90 308 VAL A C 1
ATOM 2113 O O . VAL A 1 310 ? 28.294 34.202 16.409 1.00 21.00 308 VAL A O 1
ATOM 2117 N N . THR A 1 311 ? 29.577 34.565 18.180 1.00 19.26 309 THR A N 1
ATOM 2118 C CA . THR A 1 311 ? 29.915 33.174 18.397 1.00 19.63 309 THR A CA 1
ATOM 2119 C C . THR A 1 311 ? 29.874 32.884 19.889 1.00 20.31 309 THR A C 1
ATOM 2120 O O . THR A 1 311 ? 29.235 33.635 20.621 1.00 20.29 309 THR A O 1
ATOM 2124 N N . ILE A 1 312 ? 30.355 31.706 20.256 1.00 20.45 310 ILE A N 1
ATOM 2125 C CA . ILE A 1 312 ? 30.242 31.148 21.654 1.00 20.06 310 ILE A CA 1
ATOM 2126 C C . ILE A 1 312 ? 31.637 30.849 22.200 1.00 20.18 310 ILE A C 1
ATOM 2127 O O . ILE A 1 312 ? 32.476 30.212 21.528 1.00 19.27 310 ILE A O 1
ATOM 2132 N N . LEU A 1 313 ? 31.880 31.270 23.445 1.00 18.74 311 LEU A N 1
ATOM 2133 C CA . LEU A 1 313 ? 33.072 30.913 24.224 1.00 19.40 311 LEU A CA 1
ATOM 2134 C C . LEU A 1 313 ? 32.612 29.732 25.094 1.00 20.26 311 LEU A C 1
ATOM 2135 O O . LEU A 1 313 ? 31.973 29.968 26.128 1.00 20.66 311 LEU A O 1
ATOM 2140 N N . CYS A 1 314 ? 32.763 28.526 24.588 1.00 20.51 312 CYS A N 1
ATOM 2141 C CA . CYS A 1 314 ? 32.019 27.308 25.030 1.00 20.82 312 CYS A CA 1
ATOM 2142 C C . CYS A 1 314 ? 32.407 26.929 26.446 1.00 20.06 312 CYS A C 1
ATOM 2143 O O . CYS A 1 314 ? 31.547 26.440 27.225 1.00 21.69 312 CYS A O 1
ATOM 2146 N N . ASP A 1 315 ? 33.695 27.038 26.829 1.00 19.50 313 ASP A N 1
ATOM 2147 C CA . ASP A 1 315 ? 34.113 26.503 28.159 1.00 20.28 313 ASP A CA 1
ATOM 2148 C C . ASP A 1 315 ? 35.451 27.105 28.576 1.00 20.96 313 ASP A C 1
ATOM 2149 O O . ASP A 1 315 ? 36.118 27.783 27.796 1.00 21.30 313 ASP A O 1
ATOM 2154 N N . SER A 1 316 ? 35.807 26.907 29.833 1.00 19.89 314 SER A N 1
ATOM 2155 C CA . SER A 1 316 ? 37.080 27.325 30.408 1.00 20.78 314 SER A CA 1
ATOM 2156 C C . SER A 1 316 ? 38.204 26.411 29.960 1.00 21.36 314 SER A C 1
ATOM 2157 O O . SER A 1 316 ? 38.072 25.165 30.008 1.00 22.07 314 SER A O 1
ATOM 2160 N N . GLY A 1 317 ? 39.372 26.989 29.722 1.00 21.11 315 GLY A N 1
ATOM 2161 C CA . GLY A 1 317 ? 40.592 26.224 29.507 1.00 20.18 315 GLY A CA 1
ATOM 2162 C C . GLY A 1 317 ? 41.037 25.402 30.686 1.00 22.00 315 GLY A C 1
ATOM 2163 O O . GLY A 1 317 ? 41.799 24.477 30.509 1.00 23.59 315 GLY A O 1
ATOM 2164 N N . LEU A 1 318 ? 40.497 25.720 31.862 1.00 22.28 316 LEU A N 1
ATOM 2165 C CA . LEU A 1 318 ? 40.840 24.979 33.093 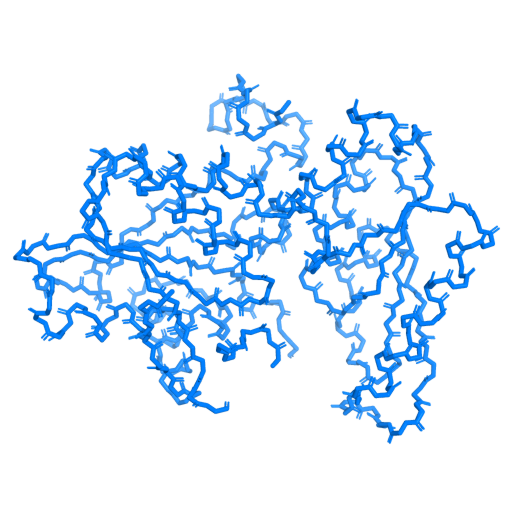1.00 24.49 316 LEU A CA 1
ATOM 2166 C C . LEU A 1 318 ? 40.233 23.589 33.059 1.00 28.12 316 LEU A C 1
ATOM 2167 O O . LEU A 1 318 ? 40.622 22.797 33.918 1.00 28.88 316 LEU A O 1
ATOM 2172 N N . LYS A 1 319 ? 39.291 23.320 32.154 1.00 26.33 317 LYS A N 1
ATOM 2173 C CA . LYS A 1 319 ? 38.551 22.030 32.210 1.00 29.52 317 LYS A CA 1
ATOM 2174 C C . LYS A 1 319 ? 39.372 20.932 31.526 1.00 36.70 317 LYS A C 1
ATOM 2175 O O . LYS A 1 319 ? 38.836 19.829 31.351 1.00 46.63 317 LYS A O 1
ATOM 2181 N N . TYR A 1 320 ? 40.633 21.217 31.197 1.00 36.88 318 TYR A N 1
ATOM 2182 C CA . TYR A 1 320 ? 41.424 20.310 30.323 1.00 41.58 318 TYR A CA 1
ATOM 2183 C C . TYR A 1 320 ? 42.637 19.757 31.078 1.00 48.35 318 TYR A C 1
ATOM 2184 O O . TYR A 1 320 ? 43.194 20.464 31.934 1.00 45.37 318 TYR A O 1
ATOM 2193 N N . PRO A 1 321 ? 43.003 18.474 30.859 1.00 58.93 319 PRO A N 1
ATOM 2194 C CA . PRO A 1 321 ? 44.117 17.847 31.571 1.00 63.94 319 PRO A CA 1
ATOM 2195 C C . PRO A 1 321 ? 45.443 18.516 31.185 1.00 62.74 319 PRO A C 1
ATOM 2196 O O . PRO A 1 321 ? 46.311 18.535 32.036 1.00 70.09 319 PRO A O 1
#

Secondary structure (DSSP, 8-state):
-TTTS----TTTS---SGGGGSS---EEE-TTT--SSSEEEEEEGGGSTTSBTHHHHHHHHHHHHHHHTSS-TT--EEEE-SSHHHHHHHHHHHHHT--EEEEEETTS-GGGGHHHHHTT-EEEEE--SS-BTTB--HHHHHHHHHHHHHHHHHHTPEEP-TTT-THHHHHIIIIIHHHHHHHTTT--SEEEEE-SSSHHHHHHHHHHHHH-TT-EEEEEEE----S-----EEEE-HHHHHHHHHHHHHHH---B-HHHHHHHHHHHHHHHHT-SPTT-EEEEEE-BBGGG--